Protein AF-A0A955JN02-F1 (afdb_monomer)

Secondary structure (DSSP, 8-state):
------TTSPP-HHHHHHHHHHHHHHHHH-TTHHHHHHHHHHHHHHHHHHHS-HHHHHHHHHHHHHHHHHSHHHHHHHHHHHHHHHHHHHHHIIIIIHHHHHHSSSS--GGGTS-HHHHHHSHHHHHHHHHHHHHHHHHHTT---S--HHHHHHHHHHHHHHHHHSEETTEEP---HHHHHHHHHHHHHHHHHHHHHHHHS---HHHHHHHHHHHHHHHHHHHHHHHHHHHHSS-TT--GGGGTTTHHHHHHHHHHHHHHHHTTS-HHHHHHHHHHHHHHHHHIIIIISHHHHHHHHHHHHHHHHHHHHHHHT--

Mean predicted aligned error: 7.47 Å

Solvent-accessible surface area (backbone atoms only — not comparable to full-atom values): 17341 Å² total; per-residue (Å²): 133,83,81,65,82,54,77,70,51,84,85,50,66,69,61,53,53,48,53,50,36,53,46,37,48,45,28,69,77,36,68,82,38,47,68,55,50,50,52,50,49,52,54,43,51,54,42,41,61,71,77,38,56,69,70,59,53,54,53,47,51,51,51,52,51,54,55,36,59,72,39,70,77,45,31,55,54,50,50,54,53,50,53,50,36,53,53,36,48,50,55,37,39,61,52,35,51,48,29,28,74,77,64,75,25,59,74,66,58,58,68,80,81,44,59,61,72,67,37,51,71,39,66,68,51,38,51,53,53,51,42,33,52,55,38,50,51,41,46,74,74,71,47,74,74,89,58,56,73,68,54,46,48,54,52,48,55,50,37,28,51,46,38,52,71,31,60,56,87,94,49,66,62,82,73,53,68,67,60,51,52,52,50,51,54,48,48,51,52,54,48,53,47,8,51,52,14,47,74,76,39,90,72,52,73,61,56,48,51,52,49,49,54,38,52,53,49,54,50,49,54,49,52,50,42,50,50,48,20,74,66,34,59,43,80,61,88,62,47,18,66,77,48,57,90,37,45,66,58,52,50,49,50,40,52,52,5,40,54,52,30,59,78,73,50,55,74,70,56,45,53,53,52,50,52,52,52,48,53,44,50,49,46,45,52,60,68,58,26,71,62,43,46,40,65,62,48,50,55,52,52,52,53,52,51,52,53,52,54,56,58,66,73,76,112

Sequence (315 aa):
LNTAITLYRQPAIPDILWLIIVSLILALTKETFLPVTLLVYVLVVAGWLKEYSIKKLYRKIINDLTLSWQYARFKLILVLTIILLIVSFGLFAERYAQNYIRYKRTTPACNKVHAEDECMQHGIYRRNTGQRKEYLALLNDGGRPSMNFLEFTRVWLRAVYDRTYSYRGMNTINLSLSVRVITVLCGIIVLIYAVRGLLVNKINLLQKALLIITISYVILVFMYNYNIYRYYGYPFAIQGRYLLPVLPFAYYFVVLGLVNNYHKITKANKKTMIVLLLIFLVTVVTLISPMALYAREGYRLNKQVINHSANSFVA

Radius of gyration: 25.63 Å; Cα contacts (8 Å, |Δi|>4): 223; chains: 1; bounding box: 69×66×69 Å

pLDDT: mean 86.46, std 12.26, range [30.36, 98.38]

Structure (mmCIF, N/CA/C/O backbone):
data_AF-A0A955JN02-F1
#
_entry.id   AF-A0A955JN02-F1
#
loop_
_atom_site.group_PDB
_atom_site.id
_atom_site.type_symbol
_atom_site.label_atom_id
_atom_site.label_alt_id
_atom_site.label_comp_id
_atom_site.label_asym_id
_atom_site.label_entity_id
_atom_site.label_seq_id
_atom_site.pdbx_PDB_ins_code
_atom_site.Cartn_x
_atom_site.Cartn_y
_atom_site.Cartn_z
_atom_site.occupancy
_atom_site.B_iso_or_equiv
_atom_site.auth_seq_id
_atom_site.auth_comp_id
_atom_site.auth_asym_id
_atom_site.auth_atom_id
_atom_site.pdbx_PDB_model_num
ATOM 1 N N . LEU A 1 1 ? -19.787 6.321 17.739 1.00 38.44 1 LEU A N 1
ATOM 2 C CA . LEU A 1 1 ? -18.976 5.405 16.898 1.00 38.44 1 LEU A CA 1
ATOM 3 C C . LEU A 1 1 ? -18.998 3.969 17.469 1.00 38.44 1 LEU A C 1
ATOM 5 O O . LEU A 1 1 ? -17.960 3.343 17.619 1.00 38.44 1 LEU A O 1
ATOM 9 N N . ASN A 1 2 ? -20.190 3.438 17.792 1.00 30.36 2 ASN A N 1
ATOM 10 C CA . ASN A 1 2 ? -20.360 2.088 18.369 1.00 30.36 2 ASN A CA 1
ATOM 11 C C . ASN A 1 2 ? -20.552 0.985 17.317 1.00 30.36 2 ASN A C 1
ATOM 13 O O . ASN A 1 2 ? -20.664 -0.185 17.667 1.00 30.36 2 ASN A O 1
ATOM 17 N N . THR A 1 3 ? -20.506 1.315 16.027 1.00 34.62 3 THR A N 1
ATOM 18 C CA . THR A 1 3 ? -20.246 0.347 14.957 1.00 34.62 3 THR A CA 1
ATOM 19 C C . THR A 1 3 ? -18.755 0.015 14.943 1.00 34.62 3 THR A C 1
ATOM 21 O O . THR A 1 3 ? -18.024 0.307 14.000 1.00 34.62 3 THR A O 1
ATOM 24 N N . ALA A 1 4 ? -18.275 -0.566 16.043 1.00 40.78 4 ALA A N 1
ATOM 25 C CA . ALA A 1 4 ? -16.989 -1.228 16.052 1.00 40.78 4 ALA A CA 1
ATOM 26 C C . ALA A 1 4 ? -17.095 -2.385 15.056 1.00 40.78 4 ALA A C 1
ATOM 28 O O . ALA A 1 4 ? -17.746 -3.392 15.335 1.00 40.78 4 ALA A O 1
ATOM 29 N N . ILE A 1 5 ? -16.490 -2.220 13.879 1.00 50.09 5 ILE A N 1
ATOM 30 C CA . ILE A 1 5 ? -16.154 -3.329 12.990 1.00 50.09 5 ILE A CA 1
ATOM 31 C C . ILE A 1 5 ? -15.205 -4.206 13.801 1.00 50.09 5 ILE A C 1
ATOM 33 O O . ILE A 1 5 ? -13.997 -3.983 13.849 1.00 50.09 5 ILE A O 1
ATOM 37 N N . THR A 1 6 ? -15.759 -5.141 14.559 1.00 57.09 6 THR A N 1
ATOM 38 C CA . THR A 1 6 ? -14.969 -6.093 15.315 1.00 57.09 6 THR A CA 1
ATOM 39 C C . THR A 1 6 ? -14.436 -7.088 14.298 1.00 57.09 6 THR A C 1
ATOM 41 O O . THR A 1 6 ? -15.153 -7.977 13.858 1.00 57.09 6 THR A O 1
ATOM 44 N N . LEU A 1 7 ? -13.159 -6.941 13.921 1.00 59.66 7 LEU A N 1
ATOM 45 C CA . LEU A 1 7 ? -12.445 -7.920 13.079 1.00 59.66 7 LEU A CA 1
ATOM 46 C C . LEU A 1 7 ? -12.624 -9.357 13.600 1.00 59.66 7 LEU A C 1
ATOM 48 O O . LEU A 1 7 ? -12.586 -10.319 12.845 1.00 59.66 7 LEU A O 1
ATOM 52 N N . TYR A 1 8 ? -12.817 -9.473 14.914 1.00 68.50 8 TYR A N 1
ATOM 53 C CA . TYR A 1 8 ? -12.960 -10.716 15.659 1.00 68.50 8 TYR A CA 1
ATOM 54 C C . TYR A 1 8 ? -14.403 -11.007 16.076 1.00 68.50 8 TYR A C 1
ATOM 56 O O . TYR A 1 8 ? -14.618 -11.831 16.963 1.00 68.50 8 TYR A O 1
ATOM 64 N N . ARG A 1 9 ? -15.406 -10.350 15.471 1.00 76.12 9 ARG A N 1
ATOM 65 C CA . ARG A 1 9 ? -16.789 -10.813 15.613 1.00 76.12 9 ARG A CA 1
ATOM 66 C C . ARG A 1 9 ? -16.834 -12.269 15.172 1.00 76.12 9 ARG A C 1
ATOM 68 O O . ARG A 1 9 ? -16.124 -12.655 14.240 1.00 76.12 9 ARG A O 1
ATOM 75 N N . GLN A 1 10 ? -17.677 -13.068 15.823 1.00 74.81 10 GLN A N 1
ATOM 76 C CA . GLN A 1 10 ? -17.951 -14.406 15.323 1.00 74.81 10 GLN A CA 1
ATOM 77 C C . GLN A 1 10 ? -18.291 -14.329 13.827 1.00 74.81 10 GLN A C 1
ATOM 79 O O . GLN A 1 10 ? -19.220 -13.591 13.481 1.00 74.81 10 GLN A O 1
ATOM 84 N N . PRO A 1 11 ? -17.588 -15.087 12.972 1.00 79.69 11 PRO A N 1
ATOM 85 C CA . PRO A 1 11 ? -17.831 -15.035 11.544 1.00 79.69 11 PRO A CA 1
ATOM 86 C C . PRO A 1 11 ? -19.279 -15.400 11.235 1.00 79.69 11 PRO A C 1
ATOM 88 O O . PRO A 1 11 ? -19.832 -16.312 11.860 1.00 79.69 11 PRO A O 1
ATOM 91 N N . ALA A 1 12 ? -19.871 -14.684 10.287 1.00 83.62 12 ALA A N 1
ATOM 92 C CA . ALA A 1 12 ? -21.062 -15.115 9.575 1.00 83.62 12 ALA A CA 1
ATOM 93 C C . ALA A 1 12 ? -20.641 -15.571 8.172 1.00 83.62 12 ALA A C 1
ATOM 95 O O . ALA A 1 12 ? -19.742 -14.982 7.567 1.00 83.62 12 ALA A O 1
ATOM 96 N N . ILE A 1 13 ? -21.286 -16.615 7.646 1.00 85.94 13 ILE A N 1
ATOM 97 C CA . ILE A 1 13 ? -20.980 -17.160 6.312 1.00 85.94 13 ILE A CA 1
ATOM 98 C C . ILE A 1 13 ? -21.004 -16.084 5.214 1.00 85.94 13 ILE A C 1
ATOM 100 O O . ILE A 1 13 ? -20.038 -16.029 4.450 1.00 85.94 13 ILE A O 1
ATOM 104 N N . PRO A 1 14 ? -22.027 -15.205 5.124 1.00 86.12 14 PRO A N 1
ATOM 105 C CA . PRO A 1 14 ? -22.067 -14.199 4.068 1.00 86.12 14 PRO A CA 1
ATOM 106 C C . PRO A 1 14 ? -20.855 -13.265 4.102 1.00 86.12 14 PRO A C 1
ATOM 108 O O . PRO A 1 14 ? -20.294 -12.974 3.051 1.00 86.12 14 PRO A O 1
ATOM 111 N N . ASP A 1 15 ? -20.401 -12.861 5.291 1.00 86.62 15 ASP A N 1
ATOM 112 C CA . ASP A 1 15 ? -19.250 -11.967 5.449 1.00 86.62 15 ASP A CA 1
ATOM 113 C C . ASP A 1 15 ? -17.955 -12.627 4.955 1.00 86.62 15 ASP A C 1
ATOM 115 O O . ASP A 1 15 ? -17.143 -11.982 4.293 1.00 86.62 15 ASP A O 1
ATOM 119 N N . ILE A 1 16 ? -17.776 -13.927 5.227 1.00 89.44 16 ILE A N 1
ATOM 120 C CA . ILE A 1 16 ? -16.629 -14.701 4.728 1.00 89.44 16 ILE A CA 1
ATOM 121 C C . ILE A 1 16 ? -16.674 -14.795 3.204 1.00 89.44 16 ILE A C 1
ATOM 123 O O . ILE A 1 16 ? -15.670 -14.534 2.544 1.00 89.44 16 ILE A O 1
ATOM 127 N N . LEU A 1 17 ? -17.826 -15.167 2.641 1.00 92.00 17 LEU A N 1
ATOM 128 C CA . LEU A 1 17 ? -17.977 -15.305 1.194 1.00 92.00 17 LEU A CA 1
ATOM 129 C C . LEU A 1 17 ? -17.715 -13.971 0.490 1.00 92.00 17 LEU A C 1
ATOM 131 O O . LEU A 1 17 ? -16.949 -13.932 -0.470 1.00 92.00 17 LEU A O 1
ATOM 135 N N . TRP A 1 18 ? -18.273 -12.872 1.002 1.00 93.50 18 TRP A N 1
ATOM 136 C CA . TRP A 1 18 ? -18.023 -11.533 0.474 1.00 93.50 18 TRP A CA 1
ATOM 137 C C . TRP A 1 18 ? -16.562 -11.116 0.600 1.00 93.50 18 TRP A C 1
ATOM 139 O O . TRP A 1 18 ? -16.012 -10.574 -0.357 1.00 93.50 18 TRP A O 1
ATOM 149 N N . LEU A 1 19 ? -15.905 -11.404 1.727 1.00 92.38 19 LEU A N 1
ATOM 150 C CA . LEU A 1 19 ? -14.476 -11.140 1.891 1.00 92.38 19 LEU A CA 1
ATOM 151 C C . LEU A 1 19 ? -13.648 -11.875 0.826 1.00 92.38 19 LEU A C 1
ATOM 153 O O . LEU A 1 19 ? -12.755 -11.265 0.235 1.00 92.38 19 LEU A O 1
ATOM 157 N N . ILE A 1 20 ? -13.965 -13.143 0.536 1.00 95.00 20 ILE A N 1
ATOM 158 C CA . ILE A 1 20 ? -13.302 -13.944 -0.507 1.00 95.00 20 ILE A CA 1
ATOM 159 C C . ILE A 1 20 ? -13.572 -13.373 -1.895 1.00 95.00 20 ILE A C 1
ATOM 161 O O . ILE A 1 20 ? -12.621 -13.109 -2.628 1.00 95.00 20 ILE A O 1
ATOM 165 N N . ILE A 1 21 ? -14.832 -13.115 -2.237 1.00 96.62 21 ILE A N 1
ATOM 166 C CA . ILE A 1 21 ? -15.226 -12.553 -3.534 1.00 96.62 21 ILE A CA 1
ATOM 167 C C . ILE A 1 21 ? -14.517 -11.223 -3.787 1.00 96.62 21 ILE A C 1
ATOM 169 O O . ILE A 1 21 ? -13.831 -11.067 -4.795 1.00 96.62 21 ILE A O 1
ATOM 173 N N . VAL A 1 22 ? -14.625 -10.276 -2.851 1.00 95.19 22 VAL A N 1
ATOM 174 C CA . VAL A 1 22 ? -14.002 -8.952 -2.976 1.00 95.19 22 VAL A CA 1
ATOM 175 C C . VAL A 1 22 ? -12.487 -9.084 -3.079 1.00 95.19 22 VAL A C 1
ATOM 177 O O . VAL A 1 22 ? -11.872 -8.414 -3.901 1.00 95.19 22 VAL A O 1
ATOM 180 N N . SER A 1 23 ? -11.876 -9.981 -2.305 1.00 94.88 23 SER A N 1
ATOM 181 C CA . SER A 1 23 ? -10.439 -10.247 -2.383 1.00 94.88 23 SER A CA 1
ATOM 182 C C . SER A 1 23 ? -9.999 -10.769 -3.753 1.00 94.88 23 SER A C 1
ATOM 184 O O . SER A 1 23 ? -8.992 -10.300 -4.281 1.00 94.88 23 SER A O 1
ATOM 186 N N . LEU A 1 24 ? -10.744 -11.713 -4.338 1.00 96.00 24 LEU A N 1
ATOM 187 C CA . LEU A 1 24 ? -10.458 -12.272 -5.663 1.00 96.00 24 LEU A CA 1
ATOM 188 C C . LEU A 1 24 ? -10.627 -11.215 -6.758 1.00 96.00 24 LEU A C 1
ATOM 190 O O . LEU A 1 24 ? -9.752 -11.073 -7.610 1.00 96.00 24 LEU A O 1
ATOM 194 N N . ILE A 1 25 ? -11.704 -10.428 -6.700 1.00 95.75 25 ILE A N 1
ATOM 195 C CA . ILE A 1 25 ? -11.955 -9.330 -7.643 1.00 95.75 25 ILE A CA 1
ATOM 196 C C . ILE A 1 25 ? -10.861 -8.263 -7.529 1.00 95.75 25 ILE A C 1
ATOM 198 O O . ILE A 1 25 ? -10.315 -7.831 -8.542 1.00 95.75 25 ILE A O 1
ATOM 202 N N . LEU A 1 26 ? -10.478 -7.862 -6.314 1.00 92.62 26 LEU A N 1
ATOM 203 C CA . LEU A 1 26 ? -9.377 -6.920 -6.112 1.00 92.62 26 LEU A CA 1
ATOM 204 C C . LEU A 1 26 ? -8.075 -7.475 -6.691 1.00 92.62 26 LEU A C 1
ATOM 206 O O . LEU A 1 26 ? -7.414 -6.772 -7.456 1.00 92.62 26 LEU A O 1
ATOM 210 N N . ALA A 1 27 ? -7.742 -8.737 -6.412 1.00 93.00 27 ALA A N 1
ATOM 211 C CA . ALA A 1 27 ? -6.565 -9.379 -6.986 1.00 93.00 27 ALA A CA 1
ATOM 212 C C . ALA A 1 27 ? -6.595 -9.357 -8.521 1.00 93.00 27 ALA A C 1
ATOM 214 O O . ALA A 1 27 ? -5.590 -8.985 -9.113 1.00 93.00 27 ALA A O 1
ATOM 215 N N . LEU A 1 28 ? -7.743 -9.637 -9.152 1.00 94.38 28 LEU A N 1
ATOM 216 C CA . LEU A 1 28 ? -7.937 -9.544 -10.606 1.00 94.38 28 LEU A CA 1
ATOM 217 C C . LEU A 1 28 ? -7.696 -8.140 -11.167 1.00 94.38 28 LEU A C 1
ATOM 219 O O . LEU A 1 28 ? -7.136 -8.007 -12.253 1.00 94.38 28 LEU A O 1
ATOM 223 N N . THR A 1 29 ? -8.086 -7.087 -10.443 1.00 92.50 29 THR A N 1
ATOM 224 C CA . THR A 1 29 ? -7.805 -5.711 -10.889 1.00 92.50 29 THR A CA 1
ATOM 225 C C . THR A 1 29 ? -6.323 -5.366 -10.792 1.00 92.50 29 THR A C 1
ATOM 227 O O . THR A 1 29 ? -5.798 -4.629 -11.630 1.00 92.50 29 THR A O 1
ATOM 230 N N . LYS A 1 30 ? -5.635 -5.864 -9.756 1.00 87.50 30 LYS A N 1
ATOM 231 C CA . LYS A 1 30 ? -4.216 -5.597 -9.545 1.00 87.50 30 LYS A CA 1
ATOM 232 C C . LYS A 1 30 ? -3.569 -6.645 -8.646 1.00 87.50 30 LYS A C 1
ATOM 234 O O . LYS A 1 30 ? -3.894 -6.765 -7.467 1.00 87.50 30 LYS A O 1
ATOM 239 N N . GLU A 1 31 ? -2.521 -7.281 -9.159 1.00 87.56 31 GLU A N 1
ATOM 240 C CA . GLU A 1 31 ? -1.766 -8.315 -8.438 1.00 87.56 31 GLU A CA 1
ATOM 241 C C . GLU A 1 31 ? -1.222 -7.834 -7.077 1.00 87.56 31 GLU A C 1
ATOM 243 O O . GLU A 1 31 ? -1.091 -8.613 -6.135 1.00 87.56 31 GLU A O 1
ATOM 248 N N . THR A 1 32 ? -0.975 -6.528 -6.922 1.00 83.94 32 THR A N 1
ATOM 249 C CA . THR A 1 32 ? -0.483 -5.941 -5.665 1.00 83.94 32 THR A CA 1
ATOM 250 C C . THR A 1 32 ? -1.429 -6.130 -4.475 1.00 83.94 32 THR A C 1
ATOM 252 O O . THR A 1 32 ? -1.001 -5.929 -3.341 1.00 83.94 32 THR A O 1
ATOM 255 N N . PHE A 1 33 ? -2.694 -6.508 -4.698 1.00 88.31 33 PHE A N 1
ATOM 256 C CA . PHE A 1 33 ? -3.625 -6.837 -3.618 1.00 88.31 33 PHE A CA 1
ATOM 257 C C . PHE A 1 33 ? -3.365 -8.213 -2.991 1.00 88.31 33 PHE A C 1
ATOM 259 O O . PHE A 1 33 ? -3.628 -8.370 -1.803 1.00 88.31 33 PHE A O 1
ATOM 266 N N . LEU A 1 34 ? -2.778 -9.174 -3.715 1.00 89.94 34 LEU A N 1
ATOM 267 C CA . LEU A 1 34 ? -2.518 -10.530 -3.209 1.00 89.94 34 LEU A CA 1
ATOM 268 C C . LEU A 1 34 ? -1.797 -10.576 -1.851 1.00 89.94 34 LEU A C 1
ATOM 270 O O . LEU A 1 34 ? -2.329 -11.196 -0.927 1.00 89.94 34 LEU A O 1
ATOM 274 N N . PRO A 1 35 ? -0.629 -9.926 -1.665 1.00 87.62 35 PRO A N 1
ATOM 275 C CA . PRO A 1 35 ? 0.074 -9.995 -0.386 1.00 87.62 35 PRO A CA 1
ATOM 276 C C . PRO A 1 35 ? -0.698 -9.313 0.755 1.00 87.62 35 PRO A C 1
ATOM 278 O O . PRO A 1 35 ? -0.615 -9.755 1.899 1.00 87.62 35 PRO A O 1
ATOM 281 N N . VAL A 1 36 ? -1.482 -8.269 0.460 1.00 86.88 36 VAL A N 1
ATOM 282 C CA . VAL A 1 36 ? -2.324 -7.584 1.459 1.00 86.88 36 VAL A CA 1
ATOM 283 C C . VAL A 1 36 ? -3.458 -8.478 1.901 1.00 86.88 36 VAL A C 1
ATOM 285 O O . VAL A 1 36 ? -3.667 -8.677 3.093 1.00 86.88 36 VAL A O 1
ATOM 288 N N . THR A 1 37 ? -4.171 -9.030 0.929 1.00 90.81 37 THR A N 1
ATOM 289 C CA . THR A 1 37 ? -5.257 -9.970 1.135 1.00 90.81 37 THR A CA 1
ATOM 290 C C . THR A 1 37 ? -4.782 -11.157 1.968 1.00 90.81 37 THR A C 1
ATOM 292 O O . THR A 1 37 ? -5.420 -11.489 2.964 1.00 90.81 37 THR A O 1
ATOM 295 N N . LEU A 1 38 ? -3.626 -11.743 1.637 1.00 91.75 38 LEU A N 1
ATOM 296 C CA . LEU A 1 38 ? -3.032 -12.830 2.415 1.00 91.75 38 LEU A CA 1
ATOM 297 C C . LEU A 1 38 ? -2.775 -12.416 3.870 1.00 91.75 38 LEU A C 1
ATOM 299 O O . LEU A 1 38 ? -3.165 -13.136 4.787 1.00 91.75 38 LEU A O 1
ATOM 303 N N . LEU A 1 39 ? -2.169 -11.247 4.097 1.00 90.44 39 LEU A N 1
ATOM 304 C CA . LEU A 1 39 ? -1.912 -10.743 5.447 1.00 90.44 39 LEU A CA 1
ATOM 305 C C . LEU A 1 39 ? -3.211 -10.520 6.237 1.00 90.44 39 LEU A C 1
ATOM 307 O O . LEU A 1 39 ? -3.280 -10.867 7.415 1.00 90.44 39 LEU A O 1
ATOM 311 N N . VAL A 1 40 ? -4.252 -9.985 5.592 1.00 89.69 40 VAL A N 1
ATOM 312 C CA . VAL A 1 40 ? -5.582 -9.825 6.195 1.00 89.69 40 VAL A CA 1
ATOM 313 C C . VAL A 1 40 ? -6.149 -11.184 6.604 1.00 89.69 40 VAL A C 1
ATOM 315 O O . VAL A 1 40 ? -6.555 -11.331 7.755 1.00 89.69 40 VAL A O 1
ATOM 318 N N . TYR A 1 41 ? -6.114 -12.193 5.726 1.00 91.88 41 TYR A N 1
ATOM 319 C CA . TYR A 1 41 ? -6.567 -13.547 6.063 1.00 91.88 41 TYR A CA 1
ATOM 320 C C . TYR A 1 41 ? -5.799 -14.137 7.240 1.00 91.88 41 TYR A C 1
ATOM 322 O O . TYR A 1 41 ? -6.420 -14.651 8.167 1.00 91.88 41 TYR A O 1
ATOM 330 N N . VAL A 1 42 ? -4.468 -14.019 7.249 1.00 92.00 42 VAL A N 1
ATOM 331 C CA . VAL A 1 42 ? -3.632 -14.511 8.352 1.00 92.00 42 VAL A CA 1
ATOM 332 C C . VAL A 1 42 ? -4.034 -13.856 9.674 1.00 92.00 42 VAL A C 1
ATOM 334 O O . VAL A 1 42 ? -4.210 -14.553 10.670 1.00 92.00 42 VAL A O 1
ATOM 337 N N . LEU A 1 43 ? -4.238 -12.536 9.699 1.00 89.06 43 LEU A N 1
ATOM 338 C CA . LEU A 1 43 ? -4.614 -11.810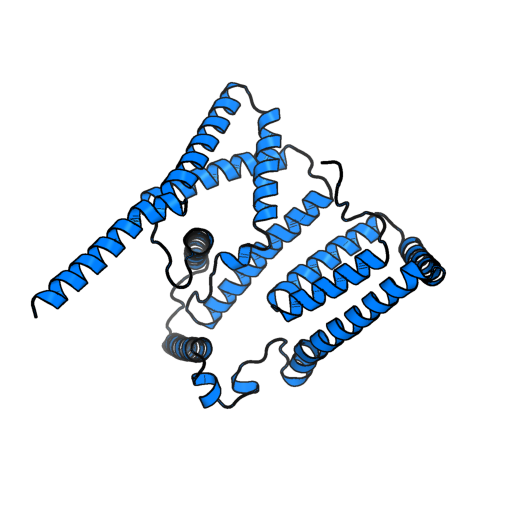 10.917 1.00 89.06 43 LEU A CA 1
ATOM 339 C C . LEU A 1 43 ? -6.042 -12.119 11.387 1.00 89.06 43 LEU A C 1
ATOM 341 O O . LEU A 1 43 ? -6.277 -12.214 12.595 1.00 89.06 43 LEU A O 1
ATOM 345 N N . VAL A 1 44 ? -6.985 -12.285 10.457 1.00 88.00 44 VAL A N 1
ATOM 346 C CA . VAL A 1 44 ? -8.369 -12.677 10.759 1.00 88.00 44 VAL A CA 1
ATOM 347 C C . VAL A 1 44 ? -8.401 -14.093 11.333 1.00 88.00 44 VAL A C 1
ATOM 349 O O . VAL A 1 44 ? -8.944 -14.299 12.418 1.00 88.00 44 VAL A O 1
ATOM 352 N N . VAL A 1 45 ? -7.751 -15.051 10.665 1.00 88.69 45 VAL A N 1
ATOM 353 C CA . VAL A 1 45 ? -7.674 -16.449 11.111 1.00 88.69 45 VAL A CA 1
ATOM 354 C C . VAL A 1 45 ? -6.961 -16.549 12.457 1.00 88.69 45 VAL A C 1
ATOM 356 O O . VAL A 1 45 ? -7.495 -17.170 13.371 1.00 88.69 45 VAL A O 1
ATOM 359 N N . ALA A 1 46 ? -5.808 -15.896 12.633 1.00 89.06 46 ALA A N 1
ATOM 360 C CA . ALA A 1 46 ? -5.092 -15.885 13.910 1.00 89.06 46 ALA A CA 1
ATOM 361 C C . ALA A 1 46 ? -5.951 -15.312 15.049 1.00 89.06 46 ALA A C 1
ATOM 363 O O . ALA A 1 46 ? -5.937 -15.820 16.169 1.00 89.06 46 ALA A O 1
ATOM 364 N N . GLY A 1 47 ? -6.740 -14.278 14.756 1.00 86.56 47 GLY A N 1
ATOM 365 C CA . GLY A 1 47 ? -7.708 -13.724 15.691 1.00 86.56 47 GLY A CA 1
ATOM 366 C C . GLY A 1 47 ? -8.825 -14.683 16.075 1.00 86.56 47 GLY A C 1
ATOM 367 O O . GLY A 1 47 ? -9.120 -14.840 17.257 1.00 86.56 47 GLY A O 1
ATOM 368 N N . TRP A 1 48 ? -9.432 -15.346 15.091 1.00 87.50 48 TRP A N 1
ATOM 369 C CA . TRP A 1 48 ? -10.476 -16.335 15.346 1.00 87.50 48 TRP A CA 1
ATOM 370 C C . TRP A 1 48 ? -9.956 -17.549 16.099 1.00 87.50 48 TRP A C 1
ATOM 372 O O . TRP A 1 48 ? -10.638 -18.000 17.008 1.00 87.50 48 TRP A O 1
ATOM 382 N N . LEU A 1 49 ? -8.760 -18.044 15.774 1.00 87.81 49 LEU A N 1
ATOM 383 C CA . LEU A 1 49 ? -8.136 -19.162 16.487 1.00 87.81 49 LEU A CA 1
ATOM 384 C C . LEU A 1 49 ? -7.802 -18.814 17.941 1.00 87.81 49 LEU A C 1
ATOM 386 O O . LEU A 1 49 ? -7.793 -19.697 18.795 1.00 87.81 49 LEU A O 1
ATOM 390 N N . LYS A 1 50 ? -7.541 -17.535 18.230 1.00 87.31 50 LYS A N 1
ATOM 391 C CA . LYS A 1 50 ? -7.316 -17.052 19.593 1.00 87.31 50 LYS A CA 1
ATOM 392 C C . LYS A 1 50 ? -8.609 -16.976 20.409 1.00 87.31 50 LYS A C 1
ATOM 394 O O . LYS A 1 50 ? -8.593 -17.304 21.589 1.00 87.31 50 LYS A O 1
ATOM 399 N N . GLU A 1 51 ? -9.700 -16.521 19.798 1.00 86.69 51 GLU A N 1
ATOM 400 C CA . GLU A 1 51 ? -10.977 -16.279 20.487 1.00 86.69 51 GLU A CA 1
ATOM 401 C C . GLU A 1 51 ? -11.884 -17.524 20.523 1.00 86.69 51 GLU A C 1
ATOM 403 O O . GLU A 1 51 ? -12.682 -17.719 21.442 1.00 86.69 51 GLU A O 1
ATOM 408 N N . TYR A 1 52 ? -11.779 -18.391 19.516 1.00 87.31 52 TYR A N 1
ATOM 409 C CA . TYR A 1 52 ? -12.668 -19.525 19.303 1.00 87.31 52 TYR A CA 1
ATOM 410 C C . TYR A 1 52 ? -11.883 -20.807 19.008 1.00 87.31 52 TYR A C 1
ATOM 412 O O . TYR A 1 52 ? -10.966 -20.839 18.194 1.00 87.31 52 TYR A O 1
ATOM 420 N N . SER A 1 53 ? -12.320 -21.921 19.600 1.00 89.62 53 SER A N 1
ATOM 421 C CA . SER A 1 53 ? -11.843 -23.250 19.199 1.00 89.62 53 SER A CA 1
ATOM 422 C C . SER A 1 53 ? -12.246 -23.561 17.751 1.00 89.62 53 SER A C 1
ATOM 424 O O . SER A 1 53 ? -13.383 -23.291 17.352 1.00 89.62 53 SER A O 1
ATOM 426 N N . ILE A 1 54 ? -11.363 -24.229 16.998 1.00 89.12 54 ILE A N 1
ATOM 427 C CA . ILE A 1 54 ? -11.615 -24.712 15.625 1.00 89.12 54 ILE A CA 1
ATOM 428 C C . ILE A 1 54 ? -12.938 -25.487 15.541 1.00 89.12 54 ILE A C 1
ATOM 430 O O . ILE A 1 54 ? -13.739 -25.257 14.635 1.00 89.12 54 ILE A O 1
ATOM 434 N N . LYS A 1 55 ? -13.225 -26.347 16.531 1.00 91.12 55 LYS A N 1
ATOM 435 C CA . LYS A 1 55 ? -14.476 -27.124 16.582 1.00 91.12 55 LYS A CA 1
ATOM 436 C C . LYS A 1 55 ? -15.712 -26.222 16.663 1.00 91.12 55 LYS A C 1
ATOM 438 O O . LYS A 1 55 ? -16.731 -26.522 16.047 1.00 91.12 55 LYS A O 1
ATOM 443 N N . LYS A 1 56 ? -15.629 -25.115 17.411 1.00 89.06 56 LYS A N 1
ATOM 444 C CA . LYS A 1 56 ? -16.727 -24.149 17.577 1.00 89.06 56 LYS A CA 1
ATOM 445 C C . LYS A 1 56 ? -16.949 -23.339 16.299 1.00 89.06 56 LYS A C 1
ATOM 447 O O . LYS A 1 56 ? -18.096 -23.155 15.906 1.00 89.06 56 LYS A O 1
ATOM 452 N N . LEU A 1 57 ? -15.868 -22.914 15.640 1.00 86.81 57 LEU A N 1
ATOM 453 C CA . LEU A 1 57 ? -15.927 -22.222 14.348 1.00 86.81 57 LEU A CA 1
ATOM 454 C C . LEU A 1 57 ? -16.575 -23.103 13.276 1.00 86.81 57 LEU A C 1
ATOM 456 O O . LEU A 1 57 ? -17.526 -22.675 12.632 1.00 86.81 57 LEU A O 1
ATOM 460 N N . TYR A 1 58 ? -16.119 -24.350 13.147 1.00 88.31 58 TYR A N 1
ATOM 461 C CA . TYR A 1 58 ? -16.651 -25.303 12.172 1.00 88.31 58 TYR A CA 1
ATOM 462 C C . TYR A 1 58 ? -18.143 -25.590 12.385 1.00 88.31 58 TYR A C 1
ATOM 464 O O . TYR A 1 58 ? -18.933 -25.463 11.451 1.00 88.31 58 TYR A O 1
ATOM 472 N N . ARG A 1 59 ? -18.558 -25.897 13.626 1.00 90.75 59 ARG A N 1
ATOM 473 C CA . ARG A 1 59 ? -19.982 -26.104 13.949 1.00 90.75 59 ARG A CA 1
ATOM 474 C C . ARG A 1 59 ? -20.821 -24.876 13.618 1.00 90.75 59 ARG A C 1
ATOM 476 O O . ARG A 1 59 ? -21.905 -25.022 13.068 1.00 90.75 59 ARG A O 1
ATOM 483 N N . LYS A 1 60 ? -20.326 -23.674 13.928 1.00 88.00 60 LYS A N 1
ATOM 484 C CA . LYS A 1 60 ? -21.047 -22.439 13.618 1.00 88.00 60 LYS A CA 1
ATOM 485 C C . LYS A 1 60 ? -21.222 -22.253 12.110 1.00 88.00 60 LYS A C 1
ATOM 487 O O . LYS A 1 60 ? -22.329 -21.988 11.672 1.00 88.00 60 LYS A O 1
ATOM 492 N N . ILE A 1 61 ? -20.155 -22.433 11.334 1.00 88.00 61 ILE A N 1
ATOM 493 C CA . ILE A 1 61 ? -20.175 -22.328 9.868 1.00 88.00 61 ILE A CA 1
ATOM 494 C C . ILE A 1 61 ? -21.238 -23.263 9.276 1.00 88.00 61 ILE A C 1
ATOM 496 O O . ILE A 1 61 ? -22.049 -22.835 8.459 1.00 88.00 61 ILE A O 1
ATOM 500 N N . ILE A 1 62 ? -21.289 -24.517 9.733 1.00 89.62 62 ILE A N 1
ATOM 501 C CA . ILE A 1 62 ? -22.292 -25.488 9.274 1.00 89.62 62 ILE A CA 1
ATOM 502 C C . ILE A 1 62 ? -23.706 -25.094 9.705 1.00 89.62 62 ILE A C 1
ATOM 504 O O . ILE A 1 62 ? -24.633 -25.149 8.895 1.00 89.62 62 ILE A O 1
ATOM 508 N N . ASN A 1 63 ? -23.888 -24.677 10.957 1.00 89.81 63 ASN A N 1
ATOM 509 C CA . ASN A 1 63 ? -25.194 -24.259 11.464 1.00 89.81 63 ASN A CA 1
ATOM 510 C C . ASN A 1 63 ? -25.719 -23.024 10.712 1.00 89.81 63 ASN A C 1
ATOM 512 O O . ASN A 1 63 ? -26.872 -22.997 10.302 1.00 89.81 63 ASN A O 1
ATOM 516 N N . ASP A 1 64 ? -24.872 -22.029 10.454 1.00 86.81 64 ASP A N 1
ATOM 517 C CA . ASP A 1 64 ? -25.249 -20.832 9.698 1.00 86.81 64 ASP A CA 1
ATOM 518 C C . ASP A 1 64 ? -25.596 -21.177 8.238 1.00 86.81 64 ASP A C 1
ATOM 520 O O . ASP A 1 64 ? -26.547 -20.623 7.682 1.00 86.81 64 ASP A O 1
ATOM 524 N N . LEU A 1 65 ? -24.865 -22.112 7.616 1.00 87.38 65 LEU A N 1
ATOM 525 C CA . LEU A 1 65 ? -25.135 -22.576 6.251 1.00 87.38 65 LEU A CA 1
ATOM 526 C C . LEU A 1 65 ? -26.477 -23.320 6.164 1.00 87.38 65 LEU A C 1
ATOM 528 O O . LEU A 1 65 ? -27.289 -23.034 5.285 1.00 87.38 65 LEU A O 1
ATOM 532 N N . THR A 1 66 ? -26.724 -24.246 7.093 1.00 89.19 66 THR A N 1
ATOM 533 C CA . THR A 1 66 ? -27.971 -25.024 7.154 1.00 89.19 66 THR A CA 1
ATOM 534 C C . THR A 1 66 ? -29.176 -24.129 7.426 1.00 89.19 66 THR A C 1
ATOM 536 O O . THR A 1 66 ? -30.174 -24.229 6.714 1.00 89.19 66 THR A O 1
ATOM 539 N N . LEU A 1 67 ? -29.065 -23.185 8.365 1.00 86.75 67 LEU A N 1
ATOM 540 C CA . LEU A 1 67 ? -30.104 -22.185 8.621 1.00 86.75 67 LEU A CA 1
ATOM 541 C C . LEU A 1 67 ? -30.356 -21.306 7.390 1.00 86.75 67 LEU A C 1
ATOM 543 O O . LEU A 1 67 ? -31.504 -21.118 6.995 1.00 86.75 67 LEU A O 1
ATOM 547 N N . SER A 1 68 ? -29.305 -20.810 6.731 1.00 86.12 68 SER A N 1
ATOM 548 C CA . SER A 1 68 ? -29.444 -19.979 5.522 1.00 86.12 68 SER A CA 1
ATOM 549 C C . SER A 1 68 ? -30.143 -20.717 4.376 1.00 86.12 68 SER A C 1
ATOM 551 O O . SER A 1 68 ? -30.828 -20.090 3.570 1.00 86.12 68 SER A O 1
ATOM 553 N N . TRP A 1 69 ? -30.004 -22.044 4.316 1.00 86.38 69 TRP A N 1
ATOM 554 C CA . TRP A 1 69 ? -30.646 -22.888 3.311 1.00 86.38 69 TRP A CA 1
ATOM 555 C C . TRP A 1 69 ? -32.143 -23.116 3.563 1.00 86.38 69 TRP A C 1
ATOM 557 O O . TRP A 1 69 ? -32.906 -23.288 2.611 1.00 86.38 69 TRP A O 1
ATOM 567 N N . GLN A 1 70 ? -32.576 -23.101 4.827 1.00 89.25 70 GLN A N 1
ATOM 568 C CA . GLN A 1 70 ? -33.970 -23.352 5.214 1.00 89.25 70 GLN A CA 1
ATOM 569 C C . GLN A 1 70 ? -34.909 -22.189 4.862 1.00 89.25 70 GLN A C 1
ATOM 571 O O . GLN A 1 70 ? -36.076 -22.408 4.545 1.00 89.25 70 GLN A O 1
ATOM 576 N N . TYR A 1 71 ? -34.416 -20.948 4.870 1.00 87.56 71 TYR A N 1
ATOM 577 C CA . TYR A 1 71 ? -35.233 -19.763 4.597 1.00 87.56 71 TYR A CA 1
ATOM 578 C C . TYR A 1 71 ? -35.091 -19.299 3.141 1.00 87.56 71 TYR A C 1
ATOM 580 O O . TYR A 1 71 ? -34.015 -18.874 2.718 1.00 87.56 71 TYR A O 1
ATOM 588 N N . ALA A 1 72 ? -36.198 -19.269 2.390 1.00 80.50 72 ALA A N 1
ATOM 589 C CA . ALA A 1 72 ? -36.213 -18.948 0.955 1.00 80.50 72 ALA A CA 1
ATOM 590 C C . ALA A 1 72 ? -35.500 -17.627 0.588 1.00 80.50 72 ALA A C 1
ATOM 592 O O . ALA A 1 72 ? -34.726 -17.587 -0.369 1.00 80.50 72 ALA A O 1
ATOM 593 N N . ARG A 1 73 ? -35.693 -16.562 1.384 1.00 85.25 73 ARG A N 1
ATOM 594 C CA . ARG A 1 73 ? -35.040 -15.257 1.158 1.00 85.25 73 ARG A CA 1
ATOM 595 C C . ARG A 1 73 ? -33.511 -15.327 1.239 1.00 85.25 73 ARG A C 1
ATOM 597 O O . ARG A 1 73 ? -32.820 -14.688 0.455 1.00 85.25 73 ARG A O 1
ATOM 604 N N . PHE A 1 74 ? -32.984 -16.105 2.185 1.00 85.44 74 PHE A N 1
ATOM 605 C CA . PHE A 1 74 ? -31.543 -16.241 2.394 1.00 85.44 74 PHE A CA 1
ATOM 606 C C . PHE A 1 74 ? -30.942 -17.234 1.406 1.00 85.44 74 PHE A C 1
ATOM 608 O O . PHE A 1 74 ? -29.819 -17.028 0.954 1.00 85.44 74 PHE A O 1
ATOM 615 N N . LYS A 1 75 ? -31.723 -18.236 0.988 1.00 89.31 75 LYS A N 1
ATOM 616 C CA . LYS A 1 75 ? -31.344 -19.192 -0.049 1.00 89.31 75 LYS A CA 1
ATOM 617 C C . LYS A 1 75 ? -31.018 -18.504 -1.375 1.00 89.31 75 LYS A C 1
ATOM 619 O O . LYS A 1 75 ? -29.968 -18.788 -1.938 1.00 89.31 75 LYS A O 1
ATOM 624 N N . LEU A 1 76 ? -31.861 -17.582 -1.854 1.00 90.69 76 LEU A N 1
ATOM 625 C CA . LEU A 1 76 ? -31.590 -16.862 -3.108 1.00 90.69 76 LEU A CA 1
ATOM 626 C C . LEU A 1 76 ? -30.287 -16.054 -3.027 1.00 90.69 76 LEU A C 1
ATOM 628 O O . LEU A 1 76 ? -29.440 -16.169 -3.910 1.00 90.69 76 LEU A O 1
ATOM 632 N N . ILE A 1 77 ? -30.106 -15.280 -1.951 1.00 91.06 77 ILE A N 1
ATOM 633 C CA . ILE A 1 77 ? -28.890 -14.482 -1.736 1.00 91.06 77 ILE A CA 1
ATOM 634 C C . ILE A 1 77 ? -27.661 -15.394 -1.691 1.00 91.06 77 ILE A C 1
ATOM 636 O O . ILE A 1 77 ? -26.687 -15.132 -2.388 1.00 91.06 77 ILE A O 1
ATOM 640 N N . LEU A 1 78 ? -27.723 -16.490 -0.932 1.00 90.62 78 LEU A N 1
ATOM 641 C CA . LEU A 1 78 ? -26.633 -17.453 -0.815 1.00 90.62 78 LEU A CA 1
ATOM 642 C C . LEU A 1 78 ? -26.270 -18.071 -2.172 1.00 90.62 78 LEU A C 1
ATOM 644 O O . LEU A 1 78 ? -25.091 -18.132 -2.507 1.00 90.62 78 LEU A O 1
ATOM 648 N N . VAL A 1 79 ? -27.261 -18.484 -2.970 1.00 93.38 79 VAL A N 1
ATOM 649 C CA . VAL A 1 79 ? -27.040 -19.030 -4.319 1.00 93.38 79 VAL A CA 1
ATOM 650 C C . VAL A 1 79 ? -26.358 -17.999 -5.218 1.00 93.38 79 VAL A C 1
ATOM 652 O O . VAL A 1 79 ? -25.351 -18.321 -5.844 1.00 93.38 79 VAL A O 1
ATOM 655 N N . LEU A 1 80 ? -26.837 -16.751 -5.240 1.00 95.25 80 LEU A N 1
ATOM 656 C CA . LEU A 1 80 ? -26.215 -15.678 -6.024 1.00 95.25 80 LEU A CA 1
ATOM 657 C C . LEU A 1 80 ? -24.776 -15.393 -5.570 1.00 95.25 80 LEU A C 1
ATOM 659 O O . LEU A 1 80 ? -23.886 -15.235 -6.403 1.00 95.25 80 LEU A O 1
ATOM 663 N N . THR A 1 81 ? -24.521 -15.376 -4.259 1.00 95.19 81 THR A N 1
ATOM 664 C CA . THR A 1 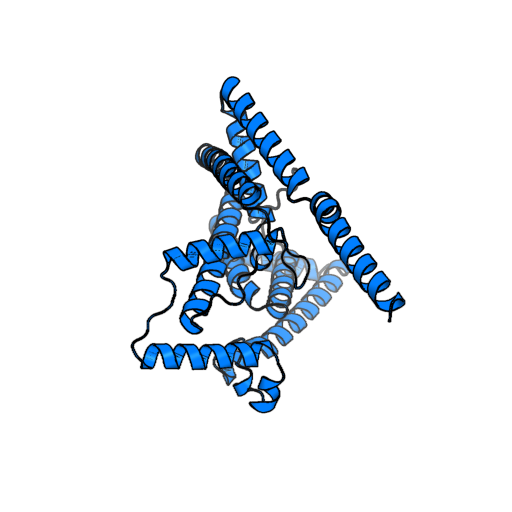81 ? -23.171 -15.209 -3.706 1.00 95.19 81 THR A CA 1
ATOM 665 C C . THR A 1 81 ? -22.253 -16.373 -4.095 1.00 95.19 81 THR A C 1
ATOM 667 O O . THR A 1 81 ? -21.106 -16.137 -4.463 1.00 95.19 81 THR A O 1
ATOM 670 N N . ILE A 1 82 ? -22.737 -17.620 -4.072 1.00 95.56 82 ILE A N 1
ATOM 671 C CA . ILE A 1 82 ? -21.963 -18.795 -4.504 1.00 95.56 82 ILE A CA 1
ATOM 672 C C . ILE A 1 82 ? -21.643 -18.720 -6.000 1.00 95.56 82 ILE A C 1
ATOM 674 O O . ILE A 1 82 ? -20.498 -18.951 -6.380 1.00 95.56 82 ILE A O 1
ATOM 678 N N . ILE A 1 83 ? -22.612 -18.354 -6.846 1.00 97.38 83 ILE A N 1
ATOM 679 C CA . ILE A 1 83 ? -22.382 -18.161 -8.286 1.00 97.38 83 ILE A CA 1
ATOM 680 C C . ILE A 1 83 ? -21.294 -17.104 -8.504 1.00 97.38 83 ILE A C 1
ATOM 682 O O . ILE A 1 83 ? -20.332 -17.348 -9.231 1.00 97.38 83 ILE A O 1
ATOM 686 N N . LEU A 1 84 ? -21.396 -15.957 -7.827 1.00 97.75 84 LEU A N 1
ATOM 687 C CA . LEU A 1 84 ? -20.400 -14.891 -7.923 1.00 97.75 84 LEU A CA 1
ATOM 688 C C . LEU A 1 84 ? -19.013 -15.345 -7.443 1.00 97.75 84 LEU A C 1
ATOM 690 O O . LEU A 1 84 ? -18.007 -14.980 -8.055 1.00 97.75 84 LEU A O 1
ATOM 694 N N . LEU A 1 85 ? -18.944 -16.161 -6.388 1.00 97.69 85 LEU A N 1
ATOM 695 C CA . LEU A 1 85 ? -17.699 -16.763 -5.916 1.00 97.69 85 LEU A CA 1
ATOM 696 C C . LEU A 1 85 ? -17.083 -17.688 -6.968 1.00 97.69 85 LEU A C 1
ATOM 698 O O . LEU A 1 85 ? -15.893 -17.561 -7.242 1.00 97.69 85 LEU A O 1
ATOM 702 N N . ILE A 1 86 ? -17.877 -18.576 -7.575 1.00 98.31 86 ILE A N 1
ATOM 703 C CA . ILE A 1 86 ? -17.410 -19.499 -8.618 1.00 98.31 86 ILE A CA 1
ATOM 704 C C . ILE A 1 86 ? -16.868 -18.715 -9.816 1.00 98.31 86 ILE A C 1
ATOM 706 O O . ILE A 1 86 ? -15.764 -19.000 -10.274 1.00 98.31 86 ILE A O 1
ATOM 710 N N . VAL A 1 87 ? -17.591 -17.691 -10.282 1.00 98.38 87 VAL A N 1
ATOM 711 C CA . VAL A 1 87 ? -17.147 -16.834 -11.395 1.00 98.38 87 VAL A CA 1
ATOM 712 C C . VAL A 1 87 ? -15.857 -16.092 -11.039 1.00 98.38 87 VAL A C 1
ATOM 714 O O . VAL A 1 87 ? -14.893 -16.127 -11.802 1.00 98.38 87 VAL A O 1
ATOM 717 N N . SER A 1 88 ? -15.800 -15.460 -9.862 1.00 97.94 88 SER A N 1
ATOM 718 C CA . SER A 1 88 ? -14.618 -14.707 -9.415 1.00 97.94 88 SER A CA 1
ATOM 719 C C . SER A 1 88 ? -13.393 -15.611 -9.271 1.00 97.94 88 SER A C 1
ATOM 721 O O . SER A 1 88 ? -12.290 -15.237 -9.667 1.00 97.94 88 SER A O 1
ATOM 723 N N . PHE A 1 89 ? -13.583 -16.816 -8.729 1.00 97.94 89 PHE A N 1
ATOM 724 C CA . PHE A 1 89 ? -12.528 -17.814 -8.602 1.00 97.94 89 PHE A CA 1
ATOM 725 C C . PHE A 1 89 ? -12.088 -18.357 -9.963 1.00 97.94 89 PHE A C 1
ATOM 727 O O . PHE A 1 89 ? -10.890 -18.476 -10.194 1.00 97.94 89 PHE A O 1
ATOM 734 N N . GLY A 1 90 ? -13.025 -18.635 -10.873 1.00 98.19 90 GLY A N 1
ATOM 735 C CA . GLY A 1 90 ? -12.730 -19.089 -12.232 1.00 98.19 90 GLY A CA 1
ATOM 736 C C . GLY A 1 90 ? -11.852 -18.093 -12.987 1.00 98.19 90 GLY A C 1
ATOM 737 O O . GLY A 1 90 ? -10.791 -18.470 -13.477 1.00 98.19 90 GLY A O 1
ATOM 738 N N . LEU A 1 91 ? -12.225 -16.809 -12.974 1.00 97.75 91 LEU A N 1
ATOM 739 C CA . LEU A 1 91 ? -11.423 -15.732 -13.566 1.00 97.75 91 LEU A CA 1
ATOM 740 C C . LEU A 1 91 ? -10.048 -15.604 -12.895 1.00 97.75 91 LEU A C 1
ATOM 742 O O . LEU A 1 91 ? -9.030 -15.437 -13.568 1.00 97.75 91 LEU A O 1
ATOM 746 N N . PHE A 1 92 ? -9.997 -15.691 -11.561 1.00 96.88 92 PHE A N 1
ATOM 747 C CA . PHE A 1 92 ? -8.739 -15.651 -10.816 1.00 96.88 92 PHE A CA 1
ATOM 748 C C . PHE A 1 92 ? -7.820 -16.821 -11.189 1.00 96.88 92 PHE A C 1
ATOM 750 O O . PHE A 1 92 ? -6.625 -16.620 -11.401 1.00 96.88 92 PHE A O 1
ATOM 757 N N . ALA A 1 93 ? -8.362 -18.034 -11.293 1.00 97.19 93 ALA A N 1
ATOM 758 C CA . ALA A 1 93 ? -7.619 -19.233 -11.651 1.00 97.19 93 ALA A CA 1
ATOM 759 C C . ALA A 1 93 ? -7.125 -19.180 -13.105 1.00 97.19 93 ALA A C 1
ATOM 761 O O . ALA A 1 93 ? -5.944 -19.428 -13.351 1.00 97.19 93 ALA A O 1
ATOM 762 N N . GLU A 1 94 ? -7.987 -18.785 -14.046 1.00 96.69 94 GLU A N 1
ATOM 763 C CA . GLU A 1 94 ? -7.627 -18.562 -15.451 1.00 96.69 94 GLU A CA 1
ATOM 764 C C . GLU A 1 94 ? -6.463 -17.571 -15.564 1.00 96.69 94 GLU A C 1
ATOM 766 O O . GLU A 1 94 ? -5.477 -17.829 -16.244 1.00 96.69 94 GLU A O 1
ATOM 771 N N . ARG A 1 95 ? -6.513 -16.446 -14.845 1.00 95.50 95 ARG A N 1
ATOM 772 C CA . ARG A 1 95 ? -5.472 -15.420 -14.967 1.00 95.50 95 ARG A CA 1
ATOM 773 C C . ARG A 1 95 ? -4.210 -15.747 -14.193 1.00 95.50 95 ARG A C 1
ATOM 775 O O . ARG A 1 95 ? -3.127 -15.625 -14.744 1.00 95.50 95 ARG A O 1
ATOM 782 N N . TYR A 1 96 ? -4.302 -16.148 -12.933 1.00 95.31 96 TYR A N 1
ATOM 783 C CA . TYR A 1 96 ? -3.120 -16.292 -12.083 1.00 95.31 96 TYR A CA 1
ATOM 784 C C . TYR A 1 96 ? -2.602 -17.720 -12.011 1.00 95.31 96 TYR A C 1
ATOM 786 O O . TYR A 1 96 ? -1.395 -17.930 -12.149 1.00 95.31 96 TYR A O 1
ATOM 794 N N . ALA A 1 97 ? -3.483 -18.704 -11.816 1.00 95.00 97 ALA A N 1
ATOM 795 C CA . ALA A 1 97 ? -3.054 -20.093 -11.685 1.00 95.00 97 ALA A CA 1
ATOM 796 C C . ALA A 1 97 ? -2.526 -20.628 -13.022 1.00 95.00 97 ALA A C 1
ATOM 798 O O . ALA A 1 97 ? -1.432 -21.190 -13.058 1.00 95.00 97 ALA A O 1
ATOM 799 N N . GLN A 1 98 ? -3.228 -20.379 -14.132 1.00 96.94 98 GLN A N 1
ATOM 800 C CA . GLN A 1 98 ? -2.767 -20.799 -15.460 1.00 96.94 98 GLN A CA 1
ATOM 801 C C . GLN A 1 98 ? -1.443 -20.125 -15.842 1.00 96.94 98 GLN A C 1
ATOM 803 O O . GLN A 1 98 ? -0.520 -20.802 -16.306 1.00 96.94 98 GLN A O 1
ATOM 808 N N . ASN A 1 99 ? -1.312 -18.816 -15.595 1.00 96.50 99 ASN A N 1
ATOM 809 C CA . ASN A 1 99 ? -0.062 -18.099 -15.839 1.00 96.50 99 ASN A CA 1
ATOM 810 C C . ASN A 1 99 ? 1.085 -18.677 -15.009 1.00 96.50 99 ASN A C 1
ATOM 812 O O . ASN A 1 99 ? 2.179 -18.894 -15.531 1.00 96.50 99 ASN A O 1
ATOM 816 N N . TYR A 1 100 ? 0.840 -18.990 -13.736 1.00 96.12 100 TYR A N 1
ATOM 817 C CA . TYR A 1 100 ? 1.860 -19.587 -12.888 1.00 96.12 100 TYR A CA 1
ATOM 818 C C . TYR A 1 100 ? 2.249 -20.993 -13.357 1.00 96.12 100 TYR A C 1
ATOM 820 O O . TYR A 1 100 ? 3.435 -21.306 -13.436 1.00 96.12 100 TYR A O 1
ATOM 828 N N . ILE A 1 101 ? 1.285 -21.835 -13.734 1.00 97.50 101 ILE A N 1
ATOM 829 C CA . ILE A 1 101 ? 1.557 -23.185 -14.242 1.00 97.50 101 ILE A CA 1
ATOM 830 C C . ILE A 1 101 ? 2.428 -23.117 -15.505 1.00 97.50 101 ILE A C 1
ATOM 832 O O . ILE A 1 101 ? 3.460 -23.798 -15.560 1.00 97.50 101 ILE A O 1
ATOM 836 N N . ARG A 1 102 ? 2.053 -22.259 -16.467 1.00 97.44 102 ARG A N 1
ATOM 837 C CA . ARG A 1 102 ? 2.682 -22.146 -17.793 1.00 97.44 102 ARG A CA 1
ATOM 838 C C . ARG A 1 102 ? 3.994 -21.358 -17.792 1.00 97.44 102 ARG A C 1
ATOM 840 O O . ARG A 1 102 ? 4.960 -21.789 -18.410 1.00 97.44 102 ARG A O 1
ATOM 847 N N . TYR A 1 103 ? 4.044 -20.222 -17.101 1.00 96.44 103 TYR A N 1
ATOM 848 C CA . TYR A 1 103 ? 5.158 -19.265 -17.161 1.00 96.44 103 TYR A CA 1
ATOM 849 C C . TYR A 1 103 ? 5.963 -19.160 -15.860 1.00 96.44 103 TYR A C 1
ATOM 851 O O . TYR A 1 103 ? 6.921 -18.389 -15.797 1.00 96.44 103 TYR A O 1
ATOM 859 N N . LYS A 1 104 ? 5.571 -19.893 -14.806 1.00 95.62 104 LYS A N 1
ATOM 860 C CA . LYS A 1 104 ? 6.150 -19.811 -13.447 1.00 95.62 104 LYS A CA 1
ATOM 861 C C . LYS A 1 104 ? 6.077 -18.408 -12.838 1.00 95.62 104 LYS A C 1
ATOM 863 O O . LYS A 1 104 ? 6.860 -18.059 -11.957 1.00 95.62 104 LYS A O 1
ATOM 868 N N . ARG A 1 105 ? 5.136 -17.592 -13.324 1.00 93.44 105 ARG A N 1
ATOM 869 C CA . ARG A 1 105 ? 4.860 -16.225 -12.871 1.00 93.44 105 ARG A CA 1
ATOM 870 C C . ARG A 1 105 ? 3.370 -15.939 -12.989 1.00 93.44 105 ARG A C 1
ATOM 872 O O . ARG A 1 105 ? 2.751 -16.311 -13.973 1.00 93.44 105 ARG A O 1
ATOM 879 N N . THR A 1 106 ? 2.826 -15.247 -12.003 1.00 92.81 106 THR A N 1
ATOM 880 C CA . THR A 1 106 ? 1.450 -14.723 -11.951 1.00 92.81 106 THR A CA 1
ATOM 881 C C . THR A 1 106 ? 1.174 -13.702 -13.056 1.00 92.81 106 THR A C 1
ATOM 883 O O . THR A 1 106 ? 0.116 -13.742 -13.682 1.00 92.81 106 THR A O 1
ATOM 886 N N . THR A 1 107 ? 2.161 -12.851 -13.347 1.00 92.00 107 THR A N 1
ATOM 887 C CA . THR A 1 107 ? 2.146 -11.898 -14.464 1.00 92.00 107 THR A CA 1
ATOM 888 C C . THR A 1 107 ? 3.335 -12.189 -15.392 1.00 92.00 107 THR A C 1
ATOM 890 O O . THR A 1 107 ? 4.471 -11.820 -15.065 1.00 92.00 107 THR A O 1
ATOM 893 N N . PRO A 1 108 ? 3.132 -12.903 -16.516 1.00 94.12 108 PRO A N 1
ATOM 894 C CA . PRO A 1 108 ? 4.208 -13.221 -17.449 1.00 94.12 108 PRO A CA 1
ATOM 895 C C . PRO A 1 108 ? 4.753 -11.956 -18.120 1.00 94.12 108 PRO A C 1
ATOM 897 O O . PRO A 1 108 ? 4.054 -10.956 -18.279 1.00 94.12 108 PRO A O 1
ATOM 900 N N . ALA A 1 109 ? 6.026 -11.994 -18.522 1.00 92.31 109 ALA A N 1
ATOM 901 C CA . ALA A 1 109 ? 6.602 -10.920 -19.325 1.00 92.31 109 ALA A CA 1
ATOM 902 C C . ALA A 1 109 ? 5.951 -10.897 -20.718 1.00 92.31 109 ALA A C 1
ATOM 904 O O . ALA A 1 109 ? 5.613 -11.954 -21.247 1.00 92.31 109 ALA A O 1
ATOM 905 N N . CYS A 1 110 ? 5.804 -9.708 -21.314 1.00 94.81 110 CYS A N 1
ATOM 906 C CA . CYS A 1 110 ? 5.128 -9.549 -22.606 1.00 94.81 110 CYS A CA 1
ATOM 907 C C . CYS A 1 110 ? 5.714 -10.478 -23.680 1.00 94.81 110 CYS A C 1
ATOM 909 O O . CYS A 1 110 ? 4.977 -11.236 -24.298 1.00 94.81 110 CYS A O 1
ATOM 911 N N . ASN A 1 111 ? 7.042 -10.536 -23.793 1.00 95.00 111 ASN A N 1
ATOM 912 C CA . ASN A 1 111 ? 7.758 -11.385 -24.750 1.00 95.00 111 ASN A CA 1
ATOM 913 C C . ASN A 1 111 ? 7.711 -12.897 -24.466 1.00 95.00 111 ASN A C 1
ATOM 915 O O . ASN A 1 111 ? 8.389 -13.681 -25.127 1.00 95.00 111 ASN A O 1
ATOM 919 N N . LYS A 1 112 ? 6.971 -13.328 -23.438 1.00 95.94 112 LYS A N 1
ATOM 920 C CA . LYS A 1 112 ? 6.626 -14.740 -23.217 1.00 95.94 112 LYS A CA 1
ATOM 921 C C . LYS A 1 112 ? 5.254 -15.104 -23.771 1.00 95.94 112 LYS A C 1
ATOM 923 O O . LYS A 1 112 ? 4.953 -16.291 -23.854 1.00 95.94 112 LYS A O 1
ATOM 928 N N . VAL A 1 113 ? 4.440 -14.107 -24.104 1.00 95.94 113 VAL A N 1
ATOM 929 C CA . VAL A 1 113 ? 3.059 -14.273 -24.573 1.00 95.94 113 VAL A CA 1
ATOM 930 C C . VAL A 1 113 ? 2.901 -13.758 -26.003 1.00 95.94 113 VAL A C 1
ATOM 932 O O . VAL A 1 113 ? 2.186 -14.371 -26.785 1.00 95.94 113 VAL A O 1
ATOM 935 N N . HIS A 1 114 ? 3.597 -12.674 -26.337 1.00 96.00 114 HIS A N 1
ATOM 936 C CA . HIS A 1 114 ? 3.535 -11.963 -27.609 1.00 96.00 114 HIS A CA 1
ATOM 937 C C . HIS A 1 114 ? 4.903 -11.922 -28.288 1.00 96.00 114 HIS A C 1
ATOM 939 O O . HIS A 1 114 ? 5.937 -12.120 -27.638 1.00 96.00 114 HIS A O 1
ATOM 945 N N . ALA A 1 115 ? 4.900 -11.640 -29.590 1.00 97.19 115 ALA A N 1
ATOM 946 C CA . ALA A 1 115 ? 6.123 -11.357 -30.324 1.00 97.19 115 ALA A CA 1
ATOM 947 C C . ALA A 1 115 ? 6.769 -10.047 -29.819 1.00 97.19 115 ALA A C 1
ATOM 949 O O . ALA A 1 115 ? 6.109 -9.165 -29.262 1.00 97.19 115 ALA A O 1
ATOM 950 N N . GLU A 1 116 ? 8.095 -9.936 -29.934 1.00 95.88 116 GLU A N 1
ATOM 951 C CA . GLU A 1 116 ? 8.845 -8.812 -29.350 1.00 95.88 116 GLU A CA 1
ATOM 952 C C . GLU A 1 116 ? 8.454 -7.466 -29.984 1.00 95.88 116 GLU A C 1
ATOM 954 O O . GLU A 1 116 ? 8.381 -6.456 -29.287 1.00 95.88 116 GLU A O 1
ATOM 959 N N . ASP A 1 117 ? 8.167 -7.446 -31.282 1.00 96.88 117 ASP A N 1
ATOM 960 C CA . ASP A 1 117 ? 7.697 -6.277 -32.027 1.00 96.88 117 ASP A CA 1
ATOM 961 C C . ASP A 1 117 ? 6.345 -5.765 -31.509 1.00 96.88 117 ASP A C 1
ATOM 963 O O . ASP A 1 117 ? 6.222 -4.566 -31.243 1.00 96.88 117 ASP A O 1
ATOM 967 N N . GLU A 1 118 ? 5.380 -6.656 -31.249 1.00 97.12 118 GLU A N 1
ATOM 968 C CA . GLU A 1 118 ? 4.108 -6.317 -30.589 1.00 97.12 118 GLU A CA 1
ATOM 969 C C . GLU A 1 118 ? 4.359 -5.693 -29.209 1.00 97.12 118 GLU A C 1
ATOM 971 O O . GLU A 1 118 ? 3.820 -4.637 -28.865 1.00 97.12 118 GLU A O 1
ATOM 976 N N . CYS A 1 119 ? 5.251 -6.294 -28.418 1.00 97.12 119 CYS A N 1
ATOM 977 C CA . CYS A 1 119 ? 5.602 -5.776 -27.099 1.00 97.12 119 CYS A CA 1
ATOM 978 C C . CYS A 1 119 ? 6.257 -4.391 -27.157 1.00 97.12 119 CYS A C 1
ATOM 980 O O . CYS A 1 119 ? 6.016 -3.545 -26.289 1.00 97.12 119 CYS A O 1
ATOM 982 N N . MET A 1 120 ? 7.067 -4.124 -28.180 1.00 96.94 120 MET A N 1
ATOM 983 C CA . MET A 1 120 ? 7.762 -2.850 -28.363 1.00 96.94 120 MET A CA 1
ATOM 984 C C . MET A 1 120 ? 6.831 -1.697 -28.756 1.00 96.94 120 MET A C 1
ATOM 986 O O . MET A 1 120 ? 7.201 -0.529 -28.566 1.00 96.94 120 MET A O 1
ATOM 990 N N . GLN A 1 121 ? 5.605 -1.990 -29.202 1.00 96.88 121 GLN A N 1
ATOM 991 C CA . GLN A 1 121 ? 4.561 -0.976 -29.375 1.00 96.88 121 GLN A CA 1
ATOM 992 C C . GLN A 1 121 ? 4.113 -0.389 -28.025 1.00 96.88 121 GLN A C 1
ATOM 994 O O . GLN A 1 121 ?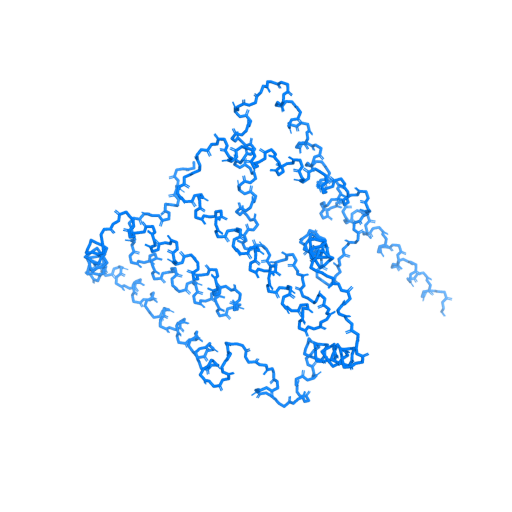 3.792 0.799 -27.936 1.00 96.88 121 GLN A O 1
ATOM 999 N N . HIS A 1 122 ? 4.185 -1.161 -26.934 1.00 95.19 122 HIS A N 1
ATOM 1000 C CA . HIS A 1 122 ? 3.811 -0.696 -25.601 1.00 95.19 122 HIS A CA 1
ATOM 1001 C C . HIS A 1 122 ? 4.941 0.108 -24.930 1.00 95.19 122 HIS A C 1
ATOM 1003 O O . HIS A 1 122 ? 5.990 -0.421 -24.548 1.00 95.19 122 HIS A O 1
ATOM 1009 N N . GLY A 1 123 ? 4.711 1.407 -24.702 1.00 93.31 123 GLY A N 1
ATOM 1010 C CA . GLY A 1 123 ? 5.744 2.341 -24.227 1.00 93.31 123 GLY A CA 1
ATOM 1011 C C . GLY A 1 123 ? 6.433 1.952 -22.909 1.00 93.31 123 GLY A C 1
ATOM 1012 O O . GLY A 1 123 ? 7.629 2.195 -22.746 1.00 93.31 123 GLY A O 1
ATOM 1013 N N . ILE A 1 124 ? 5.723 1.303 -21.976 1.00 91.50 124 ILE A N 1
ATOM 1014 C CA . ILE A 1 124 ? 6.321 0.833 -20.711 1.00 91.50 124 ILE A CA 1
ATOM 1015 C C . ILE A 1 124 ? 7.299 -0.315 -20.961 1.00 91.50 124 ILE A C 1
ATOM 1017 O O . ILE A 1 124 ? 8.357 -0.348 -20.335 1.00 91.50 124 ILE A O 1
ATOM 1021 N N . TYR A 1 125 ? 6.954 -1.241 -21.860 1.00 94.62 125 TYR A N 1
ATOM 1022 C CA . TYR A 1 125 ? 7.813 -2.378 -22.175 1.00 94.62 125 TYR A CA 1
ATOM 1023 C C . TYR A 1 125 ? 9.080 -1.887 -22.873 1.00 94.62 125 TYR A C 1
ATOM 1025 O O . TYR A 1 125 ? 10.174 -2.112 -22.363 1.00 94.62 125 TYR A O 1
ATOM 1033 N N . ARG A 1 126 ? 8.923 -1.086 -23.936 1.00 95.31 126 ARG A N 1
ATOM 1034 C CA . ARG A 1 126 ? 10.037 -0.469 -24.670 1.00 95.31 126 ARG A CA 1
ATOM 1035 C C . ARG A 1 126 ? 11.012 0.266 -23.748 1.00 95.31 126 ARG A C 1
ATOM 1037 O O . ARG A 1 126 ? 12.214 0.016 -23.799 1.00 95.31 126 ARG A O 1
ATOM 1044 N N . ARG A 1 127 ? 10.501 1.119 -22.852 1.00 94.12 127 ARG A N 1
ATOM 1045 C CA . ARG A 1 127 ? 11.324 1.840 -21.868 1.00 94.12 127 ARG A CA 1
ATOM 1046 C C . ARG A 1 127 ? 12.052 0.890 -20.916 1.00 94.12 127 ARG A C 1
ATOM 1048 O O . ARG A 1 127 ? 13.244 1.052 -20.684 1.00 94.12 127 ARG A O 1
ATOM 1055 N N . ASN A 1 128 ? 11.340 -0.072 -20.331 1.00 94.19 128 ASN A N 1
ATOM 1056 C CA . ASN A 1 128 ? 11.919 -0.976 -19.338 1.00 94.19 128 ASN A CA 1
ATOM 1057 C C . ASN A 1 128 ? 12.991 -1.887 -19.960 1.00 94.19 128 ASN A C 1
ATOM 1059 O O . ASN A 1 128 ? 14.023 -2.125 -19.333 1.00 94.19 128 ASN A O 1
ATOM 1063 N N . THR A 1 129 ? 12.767 -2.375 -21.182 1.00 94.38 129 THR A N 1
ATOM 1064 C CA . THR A 1 129 ? 13.730 -3.196 -21.925 1.00 94.38 129 THR A CA 1
ATOM 1065 C C . THR A 1 129 ? 14.964 -2.384 -22.312 1.00 94.38 129 THR A C 1
ATOM 1067 O O . THR A 1 129 ? 16.077 -2.850 -22.080 1.00 94.38 129 THR A O 1
ATOM 1070 N N . GLY A 1 130 ? 14.787 -1.158 -22.820 1.00 95.06 130 GLY A N 1
ATOM 1071 C CA . GLY A 1 130 ? 15.895 -0.240 -23.114 1.00 95.06 130 GLY A CA 1
ATOM 1072 C C . GLY A 1 130 ? 16.751 0.044 -21.878 1.0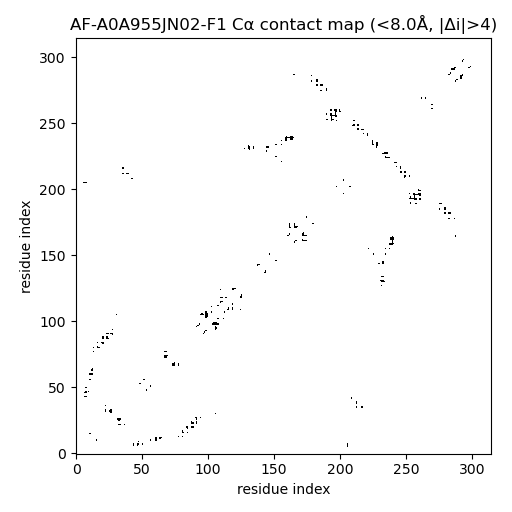0 95.06 130 GLY A C 1
ATOM 1073 O O . GLY A 1 130 ? 17.942 -0.256 -21.876 1.00 95.06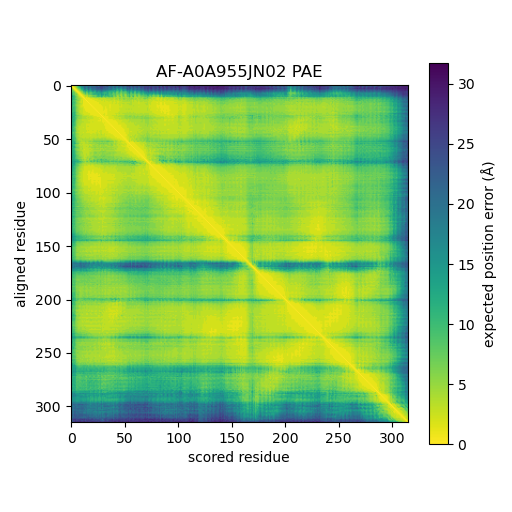 130 GLY A O 1
ATOM 1074 N N . GLN A 1 131 ? 16.124 0.476 -20.778 1.00 95.56 131 GLN A N 1
ATOM 1075 C CA . GLN A 1 131 ? 16.841 0.750 -19.529 1.00 95.56 131 GLN A CA 1
ATOM 1076 C C . GLN A 1 131 ? 17.582 -0.483 -19.002 1.00 95.56 131 GLN A C 1
ATOM 1078 O O . GLN A 1 131 ? 18.700 -0.375 -18.507 1.00 95.56 131 GLN A O 1
ATOM 1083 N N . ARG A 1 132 ? 16.969 -1.672 -19.081 1.00 95.06 132 ARG A N 1
ATOM 1084 C CA . ARG A 1 132 ? 17.622 -2.903 -18.623 1.00 95.06 132 ARG A CA 1
ATOM 1085 C C . ARG A 1 132 ? 18.869 -3.210 -19.450 1.00 95.06 132 ARG A C 1
ATOM 1087 O O . ARG A 1 132 ? 19.854 -3.646 -18.864 1.00 95.06 132 ARG A O 1
ATOM 1094 N N . LYS A 1 133 ? 18.833 -2.993 -20.769 1.00 96.06 133 LYS A N 1
ATOM 1095 C CA . LYS A 1 133 ? 20.000 -3.174 -21.647 1.00 96.06 133 LYS A CA 1
ATOM 1096 C C . LYS A 1 133 ? 21.126 -2.211 -21.269 1.00 96.06 133 LYS A C 1
ATOM 1098 O O . LYS A 1 133 ? 22.241 -2.667 -21.044 1.00 96.06 133 LYS A O 1
ATOM 1103 N N . GLU A 1 134 ? 20.818 -0.926 -21.103 1.00 95.62 134 GLU A N 1
ATOM 1104 C CA . GLU A 1 134 ? 21.792 0.088 -20.664 1.00 95.62 134 GLU A CA 1
ATOM 1105 C C . GLU A 1 134 ? 22.398 -0.250 -19.298 1.00 95.62 134 GLU A C 1
ATOM 1107 O O . GLU A 1 134 ? 23.608 -0.180 -19.103 1.00 95.62 134 GLU A O 1
ATOM 1112 N N . TYR A 1 135 ? 21.561 -0.672 -18.348 1.00 95.88 135 TYR A N 1
ATOM 1113 C CA . TYR A 1 135 ? 22.021 -1.023 -17.010 1.00 95.88 135 TYR A CA 1
ATOM 1114 C C . TYR A 1 135 ? 22.918 -2.267 -17.001 1.00 95.88 135 TYR A C 1
ATOM 1116 O O . TYR A 1 135 ? 23.879 -2.323 -16.241 1.00 95.88 135 TYR A O 1
ATOM 1124 N N . LEU A 1 136 ? 22.630 -3.262 -17.843 1.00 96.88 136 LEU A N 1
ATOM 1125 C CA . LEU A 1 136 ? 23.490 -4.436 -17.992 1.00 96.88 136 LEU A CA 1
ATOM 1126 C C . LEU A 1 136 ? 24.835 -4.089 -18.636 1.00 96.88 136 LEU A C 1
ATOM 1128 O O . LEU A 1 136 ? 25.849 -4.595 -18.169 1.00 96.88 136 LEU A O 1
ATOM 1132 N N . ALA A 1 137 ? 24.853 -3.214 -19.647 1.00 96.94 137 ALA A N 1
ATOM 1133 C CA . ALA A 1 137 ? 26.097 -2.718 -20.235 1.00 96.94 137 ALA A CA 1
ATOM 1134 C C . ALA A 1 137 ? 26.966 -2.022 -19.174 1.00 96.94 137 ALA A C 1
ATOM 1136 O O . ALA A 1 137 ? 28.108 -2.416 -18.968 1.00 96.94 137 ALA A O 1
ATOM 1137 N N . LEU A 1 138 ? 26.371 -1.112 -18.389 1.00 96.19 138 LEU A N 1
ATOM 1138 C CA . LEU A 1 138 ? 27.054 -0.446 -17.276 1.00 96.19 138 LEU A CA 1
ATOM 1139 C C . LEU A 1 138 ? 27.696 -1.442 -16.297 1.00 96.19 138 LEU A C 1
ATOM 1141 O O . LEU A 1 138 ? 28.817 -1.223 -15.853 1.00 96.19 138 LEU A O 1
ATOM 1145 N N . LEU A 1 139 ? 26.983 -2.509 -15.921 1.00 95.62 139 LEU A N 1
ATOM 1146 C CA . LEU A 1 139 ? 27.510 -3.513 -14.991 1.00 95.62 139 LEU A CA 1
ATOM 1147 C C . LEU A 1 139 ? 28.643 -4.344 -15.606 1.00 95.62 139 LEU A C 1
ATOM 1149 O O . LEU A 1 139 ? 29.605 -4.654 -14.905 1.00 95.62 139 LEU A O 1
ATOM 1153 N N . ASN A 1 140 ? 28.536 -4.695 -16.889 1.00 96.94 140 ASN A N 1
ATOM 1154 C CA . ASN A 1 140 ? 29.566 -5.453 -17.601 1.00 96.94 140 ASN A CA 1
ATOM 1155 C C . ASN A 1 140 ? 30.871 -4.657 -17.732 1.00 96.94 140 ASN A C 1
ATOM 1157 O O . ASN A 1 140 ? 31.947 -5.238 -17.630 1.00 96.94 140 ASN A O 1
ATOM 1161 N N . ASP A 1 141 ? 30.772 -3.334 -17.845 1.00 97.00 141 ASP A N 1
ATOM 1162 C CA . ASP A 1 141 ? 31.919 -2.422 -17.904 1.00 97.00 141 ASP A CA 1
ATOM 1163 C C . ASP A 1 141 ? 32.521 -2.120 -16.511 1.00 97.00 141 ASP A C 1
ATOM 1165 O O . ASP A 1 141 ? 33.346 -1.221 -16.352 1.00 97.00 141 ASP A O 1
ATOM 1169 N N . GLY A 1 142 ? 32.099 -2.840 -15.462 1.00 95.50 142 GLY A N 1
ATOM 1170 C CA . GLY A 1 142 ? 32.566 -2.644 -14.083 1.00 95.50 142 GLY A CA 1
ATOM 1171 C C . GLY A 1 142 ? 31.912 -1.464 -13.353 1.00 95.50 142 GLY A C 1
ATOM 1172 O O . GLY A 1 142 ? 32.295 -1.126 -12.227 1.00 95.50 142 GLY A O 1
ATOM 1173 N N . GLY A 1 143 ? 30.903 -0.844 -13.965 1.00 94.31 143 GLY A N 1
ATOM 1174 C CA . GLY A 1 143 ? 30.097 0.205 -13.361 1.00 94.31 143 GLY A CA 1
ATOM 1175 C C . GLY A 1 143 ? 29.264 -0.292 -12.177 1.00 94.31 143 GLY A C 1
ATOM 1176 O O . GLY A 1 143 ? 29.081 -1.486 -11.932 1.00 94.31 143 GLY A O 1
ATOM 1177 N N . ARG A 1 144 ? 28.739 0.655 -11.397 1.00 92.00 144 ARG A N 1
ATOM 1178 C CA . ARG A 1 144 ? 27.949 0.380 -10.188 1.00 92.00 144 ARG A CA 1
ATOM 1179 C C . ARG A 1 144 ? 26.592 1.082 -10.261 1.00 92.00 144 ARG A C 1
ATOM 1181 O O . ARG A 1 144 ? 26.473 2.097 -10.946 1.00 92.00 144 ARG A O 1
ATOM 1188 N N . PRO A 1 145 ? 25.559 0.573 -9.558 1.00 90.06 145 PRO A N 1
ATOM 1189 C CA . PRO A 1 145 ? 24.283 1.271 -9.444 1.00 90.06 145 PRO A CA 1
ATOM 1190 C C . PRO A 1 145 ? 24.493 2.706 -8.951 1.00 90.06 145 PRO A C 1
ATOM 1192 O O . PRO A 1 145 ? 25.279 2.931 -8.033 1.00 90.06 145 PRO A O 1
ATOM 1195 N N . SER A 1 146 ? 23.754 3.653 -9.525 1.00 90.19 146 SER A N 1
ATOM 1196 C CA . SER A 1 146 ? 23.917 5.088 -9.255 1.00 90.19 146 SER A CA 1
ATOM 1197 C C . SER A 1 146 ? 23.530 5.512 -7.837 1.00 90.19 146 SER A C 1
ATOM 1199 O O . SER A 1 146 ? 23.911 6.593 -7.403 1.00 90.19 146 SER A O 1
ATOM 1201 N N . MET A 1 147 ? 22.764 4.682 -7.126 1.00 95.38 147 MET A N 1
ATOM 1202 C CA . MET A 1 147 ? 22.309 4.935 -5.761 1.00 95.38 147 MET A CA 1
ATOM 1203 C C . MET A 1 147 ? 22.536 3.743 -4.825 1.00 95.38 147 MET A C 1
ATOM 1205 O O . MET A 1 147 ? 22.194 2.594 -5.143 1.00 95.38 147 MET A O 1
ATOM 1209 N N . ASN A 1 148 ? 23.011 4.026 -3.616 1.00 95.25 148 ASN A N 1
ATOM 1210 C CA . ASN A 1 148 ? 22.970 3.089 -2.494 1.00 95.25 148 ASN A CA 1
ATOM 1211 C C . ASN A 1 148 ? 21.555 3.006 -1.867 1.00 95.25 148 ASN A C 1
ATOM 1213 O O . ASN A 1 148 ? 20.612 3.677 -2.291 1.00 95.25 148 ASN A O 1
ATOM 1217 N N . PHE A 1 149 ? 21.378 2.149 -0.854 1.00 95.81 149 PHE A N 1
ATOM 1218 C CA . PHE A 1 149 ? 20.080 1.962 -0.186 1.00 95.81 149 PHE A CA 1
ATOM 1219 C C . PHE A 1 149 ? 19.539 3.254 0.451 1.00 95.81 149 PHE A C 1
ATOM 1221 O O . PHE A 1 149 ? 18.345 3.548 0.353 1.00 95.81 149 PHE A O 1
ATOM 1228 N N . LEU A 1 150 ? 20.409 4.048 1.080 1.00 96.88 150 LEU A N 1
ATOM 1229 C CA . LEU A 1 150 ? 20.019 5.286 1.752 1.00 96.88 150 LEU A CA 1
ATOM 1230 C C . LEU A 1 150 ? 19.612 6.366 0.740 1.00 96.88 150 LEU A C 1
ATOM 1232 O O . LEU A 1 150 ? 18.597 7.036 0.925 1.00 96.88 150 LEU A O 1
ATOM 1236 N N . GLU A 1 151 ? 20.361 6.501 -0.351 1.00 96.69 151 GLU A N 1
ATOM 1237 C CA . GLU A 1 151 ? 20.049 7.402 -1.464 1.00 96.69 151 GLU A CA 1
ATOM 1238 C C . GLU A 1 151 ? 18.729 7.025 -2.129 1.00 96.69 151 GLU A C 1
ATOM 1240 O O . GLU A 1 151 ? 17.857 7.884 -2.284 1.00 96.69 151 GLU A O 1
ATOM 1245 N N . PHE A 1 152 ? 18.525 5.734 -2.416 1.00 96.56 152 PHE A N 1
ATOM 1246 C CA . PHE A 1 152 ? 17.242 5.245 -2.910 1.00 96.56 152 PHE A CA 1
ATOM 1247 C C . PHE A 1 152 ? 16.108 5.587 -1.940 1.00 96.56 152 PHE A C 1
ATOM 1249 O O . PHE A 1 152 ? 15.061 6.058 -2.372 1.00 96.56 152 PHE A O 1
ATOM 1256 N N . THR A 1 153 ? 16.311 5.402 -0.633 1.00 96.44 153 THR A N 1
ATOM 1257 C CA . THR A 1 153 ? 15.292 5.703 0.383 1.00 96.44 153 THR A CA 1
ATOM 1258 C C . THR A 1 153 ? 14.896 7.180 0.364 1.00 96.44 153 THR A C 1
ATOM 1260 O O . THR A 1 153 ? 13.705 7.497 0.385 1.00 96.44 153 THR A O 1
ATOM 1263 N N . ARG A 1 154 ? 15.867 8.096 0.245 1.00 94.00 154 ARG A N 1
ATOM 1264 C CA . ARG A 1 154 ? 15.600 9.541 0.113 1.00 94.00 154 ARG A CA 1
ATOM 1265 C C . ARG A 1 154 ? 14.817 9.853 -1.163 1.00 94.00 154 ARG A C 1
ATOM 1267 O O . ARG A 1 154 ? 13.835 10.595 -1.111 1.00 94.00 154 ARG A O 1
ATOM 1274 N N . VAL A 1 155 ? 15.218 9.268 -2.295 1.00 94.50 155 VAL A N 1
ATOM 1275 C CA . VAL A 1 155 ? 14.522 9.434 -3.582 1.00 94.50 155 VAL A CA 1
ATOM 1276 C C . VAL A 1 155 ? 13.106 8.866 -3.519 1.00 94.50 155 VAL A C 1
ATOM 1278 O O . VAL A 1 155 ? 12.173 9.514 -3.989 1.00 94.50 155 VAL A O 1
ATOM 1281 N N . TRP A 1 156 ? 12.919 7.704 -2.897 1.00 95.44 156 TRP A N 1
ATOM 1282 C CA . TRP A 1 156 ? 11.620 7.060 -2.741 1.00 95.44 156 TRP A CA 1
ATOM 1283 C C . TRP A 1 156 ? 10.682 7.900 -1.879 1.00 95.44 156 TRP A C 1
ATOM 1285 O O . TRP A 1 156 ? 9.570 8.182 -2.317 1.00 95.44 156 TRP A O 1
ATOM 1295 N N . LEU A 1 157 ? 11.134 8.371 -0.711 1.00 91.81 157 LEU A N 1
ATOM 1296 C CA . LEU A 1 157 ? 10.330 9.224 0.172 1.00 91.81 157 LEU A CA 1
ATOM 1297 C C . LEU A 1 157 ? 9.886 10.500 -0.546 1.00 91.81 157 LEU A C 1
ATOM 1299 O O . LEU A 1 157 ? 8.705 10.850 -0.523 1.00 91.81 157 LEU A O 1
ATOM 1303 N N . ARG A 1 158 ? 10.819 11.155 -1.247 1.00 88.31 158 ARG A N 1
ATOM 1304 C CA . ARG A 1 158 ? 10.525 12.349 -2.044 1.00 88.31 158 ARG A CA 1
ATOM 1305 C C . ARG A 1 158 ? 9.517 12.053 -3.153 1.00 88.31 158 ARG A C 1
ATOM 1307 O O . ARG A 1 158 ? 8.520 12.758 -3.273 1.00 88.31 158 ARG A O 1
ATOM 1314 N N . ALA A 1 159 ? 9.751 11.006 -3.941 1.00 89.81 159 ALA A N 1
ATOM 1315 C CA . ALA A 1 159 ? 8.897 10.646 -5.067 1.00 89.81 159 ALA A CA 1
ATOM 1316 C C . ALA A 1 159 ? 7.493 10.214 -4.622 1.00 89.81 159 ALA A C 1
ATOM 1318 O O . ALA A 1 159 ? 6.516 10.582 -5.271 1.00 89.81 159 ALA A O 1
ATOM 1319 N N . VAL A 1 160 ? 7.371 9.471 -3.518 1.00 90.44 160 VAL A N 1
ATOM 1320 C CA . VAL A 1 160 ? 6.079 9.118 -2.915 1.00 90.44 160 VAL A CA 1
ATOM 1321 C C . VAL A 1 160 ? 5.338 10.376 -2.482 1.00 90.44 160 VAL A C 1
ATOM 1323 O O . VAL A 1 160 ? 4.173 10.524 -2.841 1.00 90.44 160 VAL A O 1
ATOM 1326 N N . TYR A 1 161 ? 5.992 11.297 -1.770 1.00 85.88 161 TYR A N 1
ATOM 1327 C CA . TYR A 1 161 ? 5.364 12.539 -1.318 1.00 85.88 161 TYR A CA 1
ATOM 1328 C C . TYR A 1 161 ? 4.894 13.403 -2.499 1.00 85.88 161 TYR A C 1
ATOM 1330 O O . TYR A 1 161 ? 3.699 13.688 -2.616 1.00 85.88 161 TYR A O 1
ATOM 1338 N N . ASP A 1 162 ? 5.806 13.734 -3.422 1.00 81.75 162 ASP A N 1
ATOM 1339 C CA . ASP A 1 162 ? 5.513 14.582 -4.583 1.00 81.75 162 ASP A CA 1
ATOM 1340 C C . ASP A 1 162 ? 4.392 13.960 -5.445 1.00 81.75 162 ASP A C 1
ATOM 1342 O O . ASP A 1 162 ? 3.493 14.654 -5.912 1.00 81.75 162 ASP A O 1
ATOM 1346 N N . ARG A 1 163 ? 4.379 12.630 -5.620 1.00 84.69 163 ARG A N 1
ATOM 1347 C CA . ARG A 1 163 ? 3.371 11.932 -6.442 1.00 84.69 163 ARG A CA 1
ATOM 1348 C C . ARG A 1 163 ? 2.108 11.515 -5.677 1.00 84.69 163 ARG A C 1
ATOM 1350 O O . ARG A 1 163 ? 1.227 10.924 -6.295 1.00 84.69 163 ARG A O 1
ATOM 1357 N N . THR A 1 164 ? 2.012 11.766 -4.369 1.00 83.56 164 THR A N 1
ATOM 1358 C CA . THR A 1 164 ? 0.758 11.597 -3.604 1.00 83.56 164 THR A CA 1
ATOM 1359 C C . THR A 1 164 ? -0.049 12.886 -3.639 1.00 83.56 164 THR A C 1
ATOM 1361 O O . THR A 1 164 ? -1.233 12.851 -3.953 1.00 83.56 164 THR A O 1
ATOM 1364 N N . TYR A 1 165 ? 0.594 14.021 -3.348 1.00 69.94 165 TYR A N 1
ATOM 1365 C CA . TYR A 1 165 ? -0.106 15.287 -3.109 1.00 69.94 165 TYR A CA 1
ATOM 1366 C C . TYR A 1 165 ? -0.038 16.265 -4.287 1.00 69.94 165 TYR A C 1
ATOM 1368 O O . TYR A 1 165 ? -0.915 17.113 -4.415 1.00 69.94 165 TYR A O 1
ATOM 1376 N N . SER A 1 166 ? 0.946 16.127 -5.183 1.00 65.00 166 SER A N 1
ATOM 1377 C CA . SER A 1 166 ? 1.117 17.023 -6.341 1.00 65.00 166 SER A CA 1
ATOM 1378 C C . SER A 1 166 ? 0.714 16.378 -7.672 1.00 65.00 166 SER A C 1
ATOM 1380 O O . SER A 1 166 ? 1.105 16.864 -8.734 1.00 65.00 166 SER A O 1
ATOM 1382 N N . TYR A 1 167 ? -0.029 15.266 -7.638 1.00 61.28 167 TYR A N 1
ATOM 1383 C CA . TYR A 1 167 ? -0.374 14.491 -8.830 1.00 61.28 167 TYR A CA 1
ATOM 1384 C C . TYR A 1 167 ? -1.586 15.072 -9.576 1.00 61.28 167 TYR A C 1
ATOM 1386 O O . TYR A 1 167 ? -2.708 15.030 -9.075 1.00 61.28 167 TYR A O 1
ATOM 1394 N N . ARG A 1 168 ? -1.364 15.551 -10.811 1.00 57.62 168 ARG A N 1
ATOM 1395 C CA . ARG A 1 168 ? -2.401 15.861 -11.813 1.00 57.62 168 ARG A CA 1
ATOM 1396 C C . ARG A 1 168 ? -2.102 15.108 -13.118 1.00 57.62 168 ARG A C 1
ATOM 1398 O O . ARG A 1 168 ? -1.547 15.667 -14.062 1.00 57.62 168 ARG A O 1
ATOM 1405 N N . GLY A 1 169 ? -2.428 13.817 -13.178 1.00 60.91 169 GLY A N 1
ATOM 1406 C CA . GLY A 1 169 ? -2.190 13.011 -14.384 1.00 60.91 169 GLY A CA 1
ATOM 1407 C C . GLY A 1 169 ? -0.694 12.833 -14.687 1.00 60.91 169 GLY A C 1
ATOM 1408 O O . GLY A 1 169 ? 0.026 12.238 -13.892 1.00 60.91 169 GLY A O 1
ATOM 1409 N N . MET A 1 170 ? -0.196 13.301 -15.834 1.00 50.31 170 MET A N 1
ATOM 1410 C CA . MET A 1 170 ? 1.237 13.185 -16.172 1.00 50.31 170 MET A CA 1
ATOM 1411 C C . MET A 1 170 ? 2.113 14.287 -15.559 1.00 50.31 170 MET A C 1
ATOM 1413 O O . MET A 1 170 ? 3.327 14.115 -15.483 1.00 50.31 170 MET A O 1
ATOM 1417 N N . ASN A 1 171 ? 1.515 15.376 -15.065 1.00 58.69 171 ASN A N 1
ATOM 1418 C CA . ASN A 1 171 ? 2.254 16.526 -14.554 1.00 58.69 171 ASN A CA 1
ATOM 1419 C C . ASN A 1 171 ? 2.284 16.521 -13.023 1.00 58.69 171 ASN A C 1
ATOM 1421 O O . ASN A 1 171 ? 1.248 16.488 -12.353 1.00 58.69 171 ASN A O 1
ATOM 1425 N N . THR A 1 172 ? 3.491 16.565 -12.463 1.00 64.81 172 THR A N 1
ATOM 1426 C CA . THR A 1 172 ? 3.717 16.796 -11.034 1.00 64.81 172 THR A CA 1
ATOM 1427 C C . THR A 1 172 ? 4.064 18.255 -10.813 1.00 64.81 172 THR A C 1
ATOM 1429 O O . THR A 1 172 ? 5.028 18.752 -11.395 1.00 64.81 172 THR A O 1
ATOM 1432 N N . ILE A 1 173 ? 3.313 18.937 -9.951 1.00 70.44 173 ILE A N 1
ATOM 1433 C CA . ILE A 1 173 ? 3.646 20.314 -9.582 1.00 70.44 173 ILE A CA 1
ATOM 1434 C C . ILE A 1 173 ? 4.903 20.295 -8.708 1.00 70.44 173 ILE A C 1
ATOM 1436 O O . ILE A 1 173 ? 4.959 19.614 -7.680 1.00 70.44 173 ILE A O 1
ATOM 1440 N N . ASN A 1 174 ? 5.915 21.059 -9.116 1.00 72.62 174 ASN A N 1
ATOM 1441 C CA . ASN A 1 174 ? 7.131 21.234 -8.338 1.00 72.62 174 ASN A CA 1
ATOM 1442 C C . ASN A 1 174 ? 6.864 22.197 -7.180 1.00 72.62 174 ASN A C 1
ATOM 1444 O O . ASN A 1 174 ? 6.871 23.415 -7.346 1.00 72.62 174 ASN A O 1
ATOM 1448 N N . LEU A 1 175 ? 6.639 21.641 -5.990 1.00 74.94 175 LEU A N 1
ATOM 1449 C CA . LEU A 1 175 ? 6.570 22.427 -4.761 1.00 74.94 175 LEU A CA 1
ATOM 1450 C C . LEU A 1 175 ? 7.905 23.152 -4.534 1.00 74.94 175 LEU A C 1
ATOM 1452 O O . LEU A 1 175 ? 8.979 22.577 -4.753 1.00 74.94 175 LEU A O 1
ATOM 1456 N N . SER A 1 176 ? 7.840 24.405 -4.072 1.00 80.94 176 SER A N 1
ATOM 1457 C CA . SER A 1 176 ? 9.046 25.148 -3.700 1.00 80.94 176 SER A CA 1
ATOM 1458 C C . SER A 1 176 ? 9.773 24.447 -2.550 1.00 80.94 176 SER A C 1
ATOM 1460 O O . SER A 1 176 ? 9.162 23.747 -1.735 1.00 80.94 176 SER A O 1
ATOM 1462 N N . LEU A 1 177 ? 11.094 24.636 -2.473 1.00 82.88 177 LEU A N 1
ATOM 1463 C CA . LEU A 1 177 ? 11.918 24.023 -1.431 1.00 82.88 177 LEU A CA 1
ATOM 1464 C C . LEU A 1 177 ? 11.399 24.370 -0.027 1.00 82.88 177 LEU A C 1
ATOM 1466 O O . LEU A 1 177 ? 11.273 23.477 0.805 1.00 82.88 177 LEU A O 1
ATOM 1470 N N . SER A 1 178 ? 11.005 25.625 0.205 1.00 83.19 178 SER A N 1
ATOM 1471 C CA . SER A 1 178 ? 10.475 26.088 1.492 1.00 83.19 178 SER A CA 1
ATOM 1472 C C . SER A 1 178 ? 9.218 25.323 1.917 1.00 83.19 178 SER A C 1
ATOM 1474 O O . SER A 1 178 ? 9.136 24.869 3.053 1.00 83.19 178 SER A O 1
ATOM 1476 N N . VAL A 1 179 ?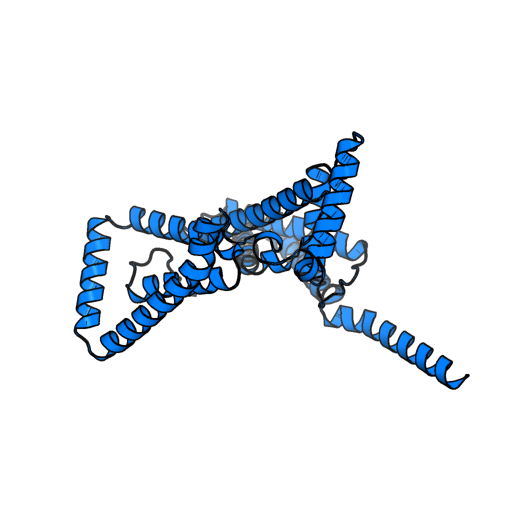 8.269 25.101 0.998 1.00 80.56 179 VAL A N 1
ATOM 1477 C CA . VAL A 1 179 ? 7.037 24.339 1.284 1.00 80.56 179 VAL A CA 1
ATOM 1478 C C . VAL A 1 179 ? 7.372 22.897 1.653 1.00 80.56 179 VAL A C 1
ATOM 1480 O O . VAL A 1 179 ? 6.808 22.354 2.604 1.00 80.56 179 VAL A O 1
ATOM 1483 N N . ARG A 1 180 ? 8.313 22.276 0.930 1.00 81.88 180 ARG A N 1
ATOM 1484 C CA . ARG A 1 180 ? 8.769 20.910 1.223 1.00 81.88 180 ARG A CA 1
ATOM 1485 C C . ARG A 1 180 ? 9.408 20.823 2.605 1.00 81.88 180 ARG A C 1
ATOM 1487 O O . ARG A 1 180 ? 9.034 19.946 3.376 1.00 81.88 180 ARG A O 1
ATOM 1494 N N . VAL A 1 181 ? 10.321 21.738 2.931 1.00 85.00 181 VAL A N 1
ATOM 1495 C CA . VAL A 1 181 ? 11.003 21.772 4.234 1.00 85.00 181 VAL A CA 1
ATOM 1496 C C . VAL A 1 181 ? 9.995 21.955 5.367 1.00 85.00 181 VAL A C 1
AT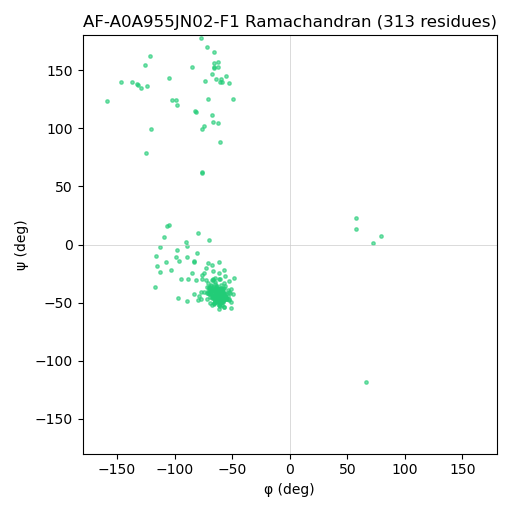OM 1498 O O . VAL A 1 181 ? 9.988 21.149 6.295 1.00 85.00 181 VAL A O 1
ATOM 1501 N N . ILE A 1 182 ? 9.096 22.941 5.266 1.00 84.25 182 ILE A N 1
ATOM 1502 C CA . ILE A 1 182 ? 8.064 23.187 6.285 1.00 84.25 182 ILE A CA 1
ATOM 1503 C C . ILE A 1 182 ? 7.177 21.950 6.457 1.00 84.25 182 ILE A C 1
ATOM 1505 O O . ILE A 1 182 ? 6.960 21.502 7.580 1.00 84.25 182 ILE A O 1
ATOM 1509 N N . THR A 1 183 ? 6.716 21.344 5.359 1.00 82.38 183 THR A N 1
ATOM 1510 C CA . THR A 1 183 ? 5.834 20.169 5.433 1.00 82.38 183 THR A CA 1
ATOM 1511 C C . THR A 1 183 ? 6.532 18.967 6.067 1.00 82.38 183 THR A C 1
ATOM 1513 O O . THR A 1 183 ? 5.928 18.277 6.885 1.00 82.38 183 THR A O 1
ATOM 1516 N N . VAL A 1 184 ? 7.808 18.728 5.741 1.00 85.31 184 VAL A N 1
ATOM 1517 C CA . VAL A 1 184 ? 8.600 17.646 6.347 1.00 85.31 184 VAL A CA 1
ATOM 1518 C C . VAL A 1 184 ? 8.801 17.892 7.841 1.00 85.31 184 VAL A C 1
ATOM 1520 O O . VAL A 1 184 ? 8.551 16.986 8.633 1.00 85.31 184 VAL A O 1
ATOM 1523 N N . LEU A 1 185 ? 9.191 19.105 8.245 1.00 87.44 185 LEU A N 1
ATOM 1524 C CA . LEU A 1 185 ? 9.396 19.443 9.656 1.00 87.44 185 LEU A CA 1
ATOM 1525 C C . LEU A 1 185 ? 8.099 19.312 10.463 1.00 87.44 185 LEU A C 1
ATOM 1527 O O . LEU A 1 185 ? 8.078 18.622 11.483 1.00 87.44 185 LEU A O 1
ATOM 1531 N N . CYS A 1 186 ? 6.998 19.899 9.988 1.00 84.50 186 CYS A N 1
ATOM 1532 C CA . CYS A 1 186 ? 5.696 19.763 10.638 1.00 84.50 186 CYS A CA 1
ATOM 1533 C C . CYS A 1 186 ? 5.234 18.300 10.680 1.00 84.50 186 CYS A C 1
ATOM 1535 O O . CYS A 1 186 ? 4.744 17.846 11.711 1.00 84.50 186 CYS A O 1
ATOM 1537 N N . GLY A 1 187 ? 5.430 17.550 9.591 1.00 86.69 187 GLY A N 1
ATOM 1538 C CA . GLY A 1 187 ? 5.103 16.129 9.513 1.00 86.69 187 GLY A CA 1
ATOM 1539 C C . GLY A 1 187 ? 5.866 15.290 10.539 1.00 86.69 187 GLY A C 1
ATOM 1540 O O . GLY A 1 187 ? 5.254 14.473 11.224 1.00 86.69 187 GLY A O 1
ATOM 1541 N N . ILE A 1 188 ? 7.172 15.528 10.707 1.00 90.38 188 ILE A N 1
ATOM 1542 C CA . ILE A 1 188 ? 8.000 14.863 11.727 1.00 90.38 188 ILE A CA 1
ATOM 1543 C C . ILE A 1 188 ? 7.485 15.190 13.129 1.00 90.38 188 ILE A C 1
ATOM 1545 O O . ILE A 1 188 ? 7.295 14.282 13.936 1.00 90.38 188 ILE A O 1
ATOM 1549 N N . ILE A 1 189 ? 7.213 16.464 13.419 1.00 88.88 189 ILE A N 1
ATOM 1550 C CA . ILE A 1 189 ? 6.714 16.886 14.732 1.00 88.88 189 ILE A CA 1
ATOM 1551 C C . ILE A 1 189 ? 5.366 16.218 15.038 1.00 88.88 189 ILE A C 1
ATOM 1553 O O . ILE A 1 189 ? 5.211 15.607 16.097 1.00 88.88 189 ILE A O 1
ATOM 1557 N N . VAL A 1 190 ? 4.409 16.270 14.105 1.00 89.62 190 VAL A N 1
ATOM 1558 C CA . VAL A 1 190 ? 3.101 15.609 14.245 1.00 89.62 190 VAL A CA 1
ATOM 1559 C C . VAL A 1 190 ? 3.266 14.104 14.458 1.00 89.62 190 VAL A C 1
ATOM 1561 O O . VAL A 1 190 ? 2.619 13.540 15.343 1.00 89.62 190 VAL A O 1
ATOM 1564 N N . LEU A 1 191 ? 4.161 13.457 13.707 1.00 92.19 191 LEU A N 1
ATOM 1565 C CA . LEU A 1 191 ? 4.435 12.029 13.844 1.00 92.19 191 LEU A CA 1
ATOM 1566 C C . LEU A 1 191 ? 5.012 11.688 15.223 1.00 92.19 191 LEU A C 1
ATOM 1568 O O . LEU A 1 191 ? 4.560 10.724 15.835 1.00 92.19 191 LEU A O 1
ATOM 1572 N N . ILE A 1 192 ? 5.947 12.484 15.751 1.00 92.31 192 ILE A N 1
ATOM 1573 C CA . ILE A 1 192 ? 6.511 12.292 17.098 1.00 92.31 192 ILE A CA 1
ATOM 1574 C C . ILE A 1 192 ? 5.405 12.363 18.159 1.00 92.31 192 ILE A C 1
ATOM 1576 O O . ILE A 1 192 ? 5.303 11.473 19.008 1.00 92.31 192 ILE A O 1
ATOM 1580 N N . TYR A 1 193 ? 4.541 13.385 18.104 1.00 90.12 193 TYR A N 1
ATOM 1581 C CA . TYR A 1 193 ? 3.421 13.512 19.043 1.00 90.12 193 TYR A CA 1
ATOM 1582 C C . TYR A 1 193 ? 2.424 12.356 18.917 1.00 90.12 193 TYR A C 1
ATOM 1584 O O . TYR A 1 193 ? 1.943 11.861 19.941 1.00 90.12 193 TYR A O 1
ATOM 1592 N N . ALA A 1 194 ? 2.137 11.907 17.694 1.00 92.12 194 ALA A N 1
ATOM 1593 C CA . ALA A 1 194 ? 1.253 10.777 17.452 1.00 92.12 194 ALA A CA 1
ATOM 1594 C C . ALA A 1 194 ? 1.838 9.465 17.996 1.00 92.12 194 ALA A C 1
ATOM 1596 O O . ALA A 1 194 ? 1.181 8.785 18.783 1.00 92.12 194 ALA A O 1
ATOM 1597 N N . VAL A 1 195 ? 3.087 9.135 17.649 1.00 93.94 195 VAL A N 1
ATOM 1598 C CA . VAL A 1 195 ? 3.773 7.917 18.110 1.00 93.94 195 VAL A CA 1
ATOM 1599 C C . VAL A 1 195 ? 3.854 7.893 19.631 1.00 93.94 195 VAL A C 1
ATOM 1601 O O . VAL A 1 195 ? 3.482 6.893 20.241 1.00 93.94 195 VAL A O 1
ATOM 1604 N N . ARG A 1 196 ? 4.234 9.006 20.270 1.00 92.19 196 ARG A N 1
ATOM 1605 C CA . ARG A 1 196 ? 4.225 9.111 21.735 1.00 92.19 196 ARG A CA 1
ATOM 1606 C C . ARG A 1 196 ? 2.843 8.799 22.317 1.00 92.19 196 ARG A C 1
ATOM 1608 O O . ARG A 1 196 ? 2.745 8.040 23.276 1.00 92.19 196 ARG A O 1
ATOM 1615 N N . GLY A 1 197 ? 1.775 9.348 21.739 1.00 90.88 197 GLY A N 1
ATOM 1616 C CA . GLY A 1 197 ? 0.410 9.085 22.196 1.00 90.88 197 GLY A CA 1
ATOM 1617 C C . GLY A 1 197 ? -0.042 7.632 22.015 1.00 90.88 197 GLY A C 1
ATOM 1618 O O . GLY A 1 197 ? -0.775 7.115 22.863 1.00 90.88 197 GLY A O 1
ATOM 1619 N N . LEU A 1 198 ? 0.422 6.962 20.955 1.00 92.69 198 LEU A N 1
ATOM 1620 C CA . LEU A 1 198 ? 0.186 5.535 20.710 1.00 92.69 198 LEU A CA 1
ATOM 1621 C C . LEU A 1 198 ? 0.981 4.632 21.661 1.00 92.69 198 LEU A C 1
ATOM 1623 O O . LEU A 1 198 ? 0.462 3.607 22.081 1.00 92.69 198 LEU A O 1
ATOM 1627 N N . LEU A 1 199 ? 2.210 5.003 22.031 1.00 92.12 199 LEU A N 1
ATOM 1628 C CA . LEU A 1 199 ? 3.026 4.234 22.981 1.00 92.12 199 LEU A CA 1
ATOM 1629 C C . LEU A 1 199 ? 2.485 4.320 24.414 1.00 92.12 199 LEU A C 1
ATOM 1631 O O . LEU A 1 199 ? 2.578 3.368 25.183 1.00 92.12 199 LEU A O 1
ATOM 1635 N N . VAL A 1 200 ? 1.898 5.462 24.775 1.00 87.88 200 VAL A N 1
ATOM 1636 C CA . VAL A 1 200 ? 1.403 5.740 26.131 1.00 87.88 200 VAL A CA 1
ATOM 1637 C C . VAL A 1 200 ? -0.000 5.163 26.390 1.00 87.88 200 VAL A C 1
ATOM 1639 O O . VAL A 1 200 ? -0.446 5.102 27.539 1.00 87.88 200 VAL A O 1
ATOM 1642 N N . ASN A 1 201 ? -0.731 4.747 25.355 1.00 87.44 201 ASN A N 1
ATOM 1643 C CA . ASN A 1 201 ? -2.068 4.169 25.495 1.00 87.44 201 ASN A CA 1
ATOM 1644 C C . ASN A 1 201 ? -2.132 2.783 24.862 1.00 87.44 201 ASN A C 1
ATOM 1646 O O . ASN A 1 201 ? -1.652 2.562 23.756 1.00 87.44 201 ASN A O 1
ATOM 1650 N N . LYS A 1 202 ? -2.773 1.838 25.553 1.00 87.25 202 LYS A N 1
ATOM 1651 C CA . LYS A 1 202 ? -2.958 0.489 25.018 1.00 87.25 202 LYS A CA 1
ATOM 1652 C C . LYS A 1 202 ? -3.910 0.549 23.824 1.00 87.25 202 LYS A C 1
ATOM 1654 O O . LYS A 1 202 ? -5.099 0.798 23.990 1.00 87.25 202 LYS A O 1
ATOM 1659 N N . ILE A 1 203 ? -3.384 0.288 22.632 1.00 91.56 203 ILE A N 1
ATOM 1660 C CA . ILE A 1 203 ? -4.206 0.051 21.445 1.00 91.56 203 ILE A CA 1
ATOM 1661 C C . ILE A 1 203 ? -4.865 -1.331 21.522 1.00 91.56 203 ILE A C 1
ATOM 1663 O O . ILE A 1 203 ? -4.260 -2.306 21.986 1.00 91.56 203 ILE A O 1
ATOM 1667 N N . ASN A 1 204 ? -6.119 -1.414 21.081 1.00 89.38 204 ASN A N 1
ATOM 1668 C CA . ASN A 1 204 ? -6.879 -2.661 21.078 1.00 89.38 204 ASN A CA 1
ATOM 1669 C C . ASN A 1 204 ? -6.365 -3.632 19.993 1.00 89.38 204 ASN A C 1
ATOM 1671 O O . ASN A 1 204 ? -5.538 -3.280 19.150 1.00 89.38 204 ASN A O 1
ATOM 1675 N N . 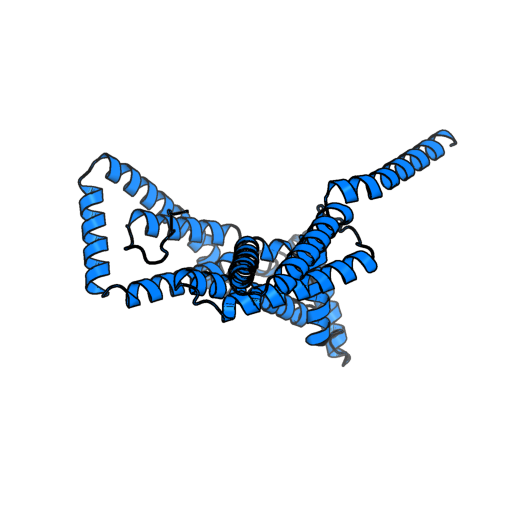LEU A 1 205 ? -6.828 -4.885 20.020 1.00 85.81 205 LEU A N 1
ATOM 1676 C CA . LEU A 1 205 ? -6.332 -5.924 19.109 1.00 85.81 205 LEU A CA 1
ATOM 1677 C C . LEU A 1 205 ? -6.598 -5.589 17.627 1.00 85.81 205 LEU A C 1
ATOM 1679 O O . LEU A 1 205 ? -5.721 -5.790 16.792 1.00 85.81 205 LEU A O 1
ATOM 1683 N N . LEU A 1 206 ? -7.762 -5.007 17.315 1.00 86.12 206 LEU A N 1
ATOM 1684 C CA . LEU A 1 206 ? -8.116 -4.545 15.966 1.00 86.12 206 LEU A CA 1
ATOM 1685 C C . LEU A 1 206 ? -7.157 -3.448 15.482 1.00 86.12 206 LEU A C 1
ATOM 1687 O O . LEU A 1 206 ? -6.647 -3.513 14.369 1.00 86.12 206 LEU A O 1
ATOM 1691 N N . GLN A 1 207 ? -6.885 -2.455 16.326 1.00 91.19 207 GLN A N 1
ATOM 1692 C CA . GLN A 1 207 ? -5.936 -1.382 16.046 1.00 91.19 207 GLN A CA 1
ATOM 1693 C C . GLN A 1 207 ? -4.530 -1.946 15.826 1.00 91.19 207 GLN A C 1
ATOM 1695 O O . GLN A 1 207 ? -3.847 -1.527 14.901 1.00 91.19 207 GLN A O 1
ATOM 1700 N N . LYS A 1 208 ? -4.100 -2.944 16.605 1.00 90.50 208 LYS A N 1
ATOM 1701 C CA . LYS A 1 208 ? -2.823 -3.631 16.350 1.00 90.50 208 LYS A CA 1
ATOM 1702 C C . LYS A 1 208 ? -2.804 -4.288 14.971 1.00 90.50 208 LYS A C 1
ATOM 1704 O O . LYS A 1 208 ? -1.846 -4.088 14.233 1.00 90.50 208 LYS A O 1
ATOM 1709 N N . ALA A 1 209 ? -3.859 -5.016 14.603 1.00 89.06 209 ALA A N 1
ATOM 1710 C CA . ALA A 1 209 ? -3.960 -5.653 13.291 1.00 89.06 209 ALA A CA 1
ATOM 1711 C C . ALA A 1 209 ? -3.929 -4.626 12.145 1.00 89.06 209 ALA A C 1
ATOM 1713 O O . ALA A 1 209 ? -3.145 -4.780 11.212 1.00 89.06 209 ALA A O 1
ATOM 1714 N N . LEU A 1 210 ? -4.707 -3.543 12.241 1.00 91.88 210 LEU A N 1
ATOM 1715 C CA . LEU A 1 210 ? -4.713 -2.463 11.246 1.00 91.88 210 LEU A CA 1
ATOM 1716 C C . LEU A 1 210 ? -3.354 -1.761 11.136 1.00 91.88 210 LEU A C 1
ATOM 1718 O O . LEU A 1 210 ? -2.918 -1.436 10.030 1.00 91.88 210 LEU A O 1
ATOM 1722 N N . LEU A 1 211 ? -2.666 -1.545 12.261 1.00 93.62 211 LEU A N 1
ATOM 1723 C CA . LEU A 1 211 ? -1.330 -0.954 12.276 1.00 93.62 211 LEU A CA 1
ATOM 1724 C C . LEU A 1 211 ? -0.316 -1.872 11.585 1.00 93.62 211 LEU A C 1
ATOM 1726 O O . LEU A 1 211 ? 0.457 -1.399 10.754 1.00 93.62 211 LEU A O 1
ATOM 1730 N N . ILE A 1 212 ? -0.362 -3.177 11.875 1.00 93.31 212 ILE A N 1
ATOM 1731 C CA . ILE A 1 212 ? 0.480 -4.187 11.220 1.00 93.31 212 ILE A CA 1
ATOM 1732 C C . ILE A 1 212 ? 0.223 -4.186 9.711 1.00 93.31 212 ILE A C 1
ATOM 1734 O O . ILE A 1 212 ? 1.171 -4.036 8.951 1.00 93.31 212 ILE A O 1
ATOM 1738 N N . ILE A 1 213 ? -1.039 -4.255 9.269 1.00 91.88 213 ILE A N 1
ATOM 1739 C CA . ILE A 1 213 ? -1.396 -4.211 7.838 1.00 91.88 213 ILE A CA 1
ATOM 1740 C C . ILE A 1 213 ? -0.833 -2.953 7.172 1.00 91.88 213 ILE A C 1
ATOM 1742 O O . ILE A 1 213 ? -0.218 -3.035 6.110 1.00 91.88 213 ILE A O 1
ATOM 1746 N N . THR A 1 214 ? -1.003 -1.796 7.815 1.00 94.06 214 THR A N 1
ATOM 1747 C CA . THR A 1 214 ? -0.536 -0.504 7.298 1.00 94.06 214 THR A CA 1
ATOM 1748 C C . THR A 1 214 ? 0.982 -0.491 7.126 1.00 94.06 214 THR A C 1
ATOM 1750 O O . THR A 1 214 ? 1.475 -0.189 6.040 1.00 94.06 214 THR A O 1
ATOM 1753 N N . ILE A 1 215 ? 1.730 -0.852 8.174 1.00 95.00 215 ILE A N 1
ATOM 1754 C CA . ILE A 1 215 ? 3.199 -0.849 8.159 1.00 95.00 215 ILE A CA 1
ATOM 1755 C C . ILE A 1 215 ? 3.729 -1.884 7.166 1.00 95.00 215 ILE A C 1
ATOM 1757 O O . ILE A 1 215 ? 4.555 -1.550 6.316 1.00 95.00 215 ILE A O 1
ATOM 1761 N N . SER A 1 216 ? 3.233 -3.121 7.230 1.00 93.88 216 SER A N 1
ATOM 1762 C CA . SER A 1 216 ? 3.652 -4.199 6.336 1.00 93.88 216 SER A CA 1
ATOM 1763 C C . SER A 1 216 ? 3.414 -3.835 4.876 1.00 93.88 216 SER A C 1
ATOM 1765 O O . SER A 1 216 ? 4.289 -4.067 4.048 1.00 93.88 216 SER A O 1
ATOM 1767 N N . TYR A 1 217 ? 2.286 -3.206 4.545 1.00 92.38 217 TYR A N 1
ATOM 1768 C CA . TYR A 1 217 ? 2.025 -2.778 3.176 1.00 92.38 217 TYR A CA 1
ATOM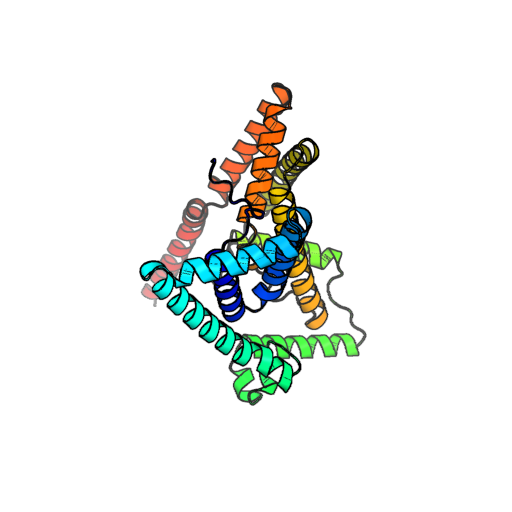 1769 C C . TYR A 1 217 ? 2.979 -1.678 2.699 1.00 92.38 217 TYR A C 1
ATOM 1771 O O . TYR A 1 217 ? 3.508 -1.775 1.592 1.00 92.38 217 TYR A O 1
ATOM 1779 N N . VAL A 1 218 ? 3.254 -0.660 3.525 1.00 94.56 218 VAL A N 1
ATOM 1780 C CA . VAL A 1 218 ? 4.236 0.384 3.174 1.00 94.56 218 VAL A CA 1
ATOM 1781 C C . VAL A 1 218 ? 5.612 -0.240 2.929 1.00 94.56 218 VAL A C 1
ATOM 1783 O O . VAL A 1 218 ? 6.259 0.089 1.933 1.00 94.56 218 VAL A O 1
ATOM 1786 N N . ILE A 1 219 ? 6.032 -1.181 3.783 1.00 95.19 219 ILE A N 1
ATOM 1787 C CA . ILE A 1 219 ? 7.293 -1.917 3.621 1.00 95.19 219 ILE A CA 1
ATOM 1788 C C . ILE A 1 219 ? 7.284 -2.725 2.322 1.00 95.19 219 ILE A C 1
ATOM 1790 O O . ILE A 1 219 ? 8.244 -2.651 1.563 1.00 95.19 219 ILE A O 1
ATOM 1794 N N . LEU A 1 220 ? 6.210 -3.454 2.018 1.00 92.69 220 LEU A N 1
ATOM 1795 C CA . LEU A 1 220 ? 6.100 -4.235 0.783 1.00 92.69 220 LEU A CA 1
ATOM 1796 C C . LEU A 1 220 ? 6.209 -3.351 -0.464 1.00 92.69 220 LEU A C 1
ATOM 1798 O O . LEU A 1 220 ? 6.956 -3.685 -1.381 1.00 92.69 220 LEU A O 1
ATOM 1802 N N . VAL A 1 221 ? 5.531 -2.200 -0.488 1.00 93.00 221 VAL A N 1
ATOM 1803 C CA . VAL A 1 221 ? 5.628 -1.235 -1.597 1.00 93.00 221 VAL A CA 1
ATOM 1804 C C . VAL A 1 221 ? 7.044 -0.665 -1.714 1.00 93.00 221 VAL A C 1
ATOM 1806 O O . VAL A 1 221 ? 7.564 -0.519 -2.824 1.00 93.00 221 VAL A O 1
ATOM 1809 N N . PHE A 1 222 ? 7.692 -0.354 -0.589 1.00 95.94 222 PHE A N 1
ATOM 1810 C CA . PHE A 1 222 ? 9.079 0.102 -0.570 1.00 95.94 222 PHE A CA 1
ATOM 1811 C C . PHE A 1 222 ? 10.032 -0.961 -1.132 1.00 95.94 222 PHE A C 1
ATOM 1813 O O . PHE A 1 222 ? 10.779 -0.676 -2.068 1.00 95.94 222 PHE A O 1
ATOM 1820 N N . MET A 1 223 ? 9.959 -2.190 -0.618 1.00 95.50 223 MET A N 1
ATOM 1821 C CA . MET A 1 223 ? 10.817 -3.306 -1.024 1.00 95.50 223 MET A CA 1
ATOM 1822 C C . MET A 1 223 ? 10.589 -3.688 -2.485 1.00 95.50 223 MET A C 1
ATOM 1824 O O . MET A 1 223 ? 11.553 -3.935 -3.206 1.00 95.50 223 MET A O 1
ATOM 1828 N N . TYR A 1 224 ? 9.340 -3.659 -2.957 1.00 93.00 224 TYR A N 1
ATOM 1829 C CA . TYR A 1 224 ? 9.017 -3.850 -4.368 1.00 93.00 224 TYR A CA 1
ATOM 1830 C C . TYR A 1 224 ? 9.704 -2.793 -5.241 1.00 93.00 224 TYR A C 1
ATOM 1832 O O . TYR A 1 224 ? 10.430 -3.140 -6.171 1.00 93.00 224 TYR A O 1
ATOM 1840 N N . ASN A 1 225 ? 9.553 -1.505 -4.915 1.00 94.81 225 ASN A N 1
ATOM 1841 C CA . ASN A 1 225 ? 10.188 -0.430 -5.680 1.00 94.81 225 ASN A CA 1
ATOM 1842 C C . ASN A 1 225 ? 11.722 -0.505 -5.619 1.00 94.81 225 ASN A C 1
ATOM 1844 O O . ASN A 1 225 ? 12.387 -0.227 -6.617 1.00 94.81 225 ASN A O 1
ATOM 1848 N N . TYR A 1 226 ? 12.288 -0.886 -4.470 1.00 96.19 226 TYR A N 1
ATOM 1849 C CA . TYR A 1 226 ? 13.730 -1.069 -4.325 1.00 96.19 226 TYR A CA 1
ATOM 1850 C C . TYR A 1 226 ? 14.234 -2.225 -5.185 1.00 96.19 226 TYR A C 1
ATOM 1852 O O . TYR A 1 226 ? 15.223 -2.074 -5.896 1.00 96.19 226 TYR A O 1
ATOM 1860 N N . ASN A 1 227 ? 13.521 -3.352 -5.197 1.00 94.81 227 ASN A N 1
ATOM 1861 C CA . ASN A 1 227 ? 13.852 -4.487 -6.049 1.00 94.81 227 ASN A CA 1
ATOM 1862 C C . ASN A 1 227 ? 13.781 -4.119 -7.542 1.00 94.81 227 ASN A C 1
ATOM 1864 O O . ASN A 1 227 ? 14.676 -4.464 -8.309 1.00 94.81 227 ASN A O 1
ATOM 1868 N N . ILE A 1 228 ? 12.769 -3.344 -7.950 1.00 93.81 228 ILE A N 1
ATOM 1869 C CA . ILE A 1 228 ? 12.667 -2.795 -9.311 1.00 93.81 228 ILE A CA 1
ATOM 1870 C C . ILE A 1 228 ? 13.872 -1.906 -9.636 1.00 93.81 228 ILE A C 1
ATOM 1872 O O . ILE A 1 228 ? 14.461 -2.058 -10.703 1.00 93.81 228 ILE A O 1
ATOM 1876 N N . TYR A 1 229 ? 14.295 -1.031 -8.722 1.00 95.69 229 TYR A N 1
ATOM 1877 C CA . TYR A 1 229 ? 15.507 -0.231 -8.906 1.00 95.69 229 TYR A CA 1
ATOM 1878 C C . TYR A 1 229 ? 16.763 -1.102 -9.041 1.00 95.69 229 TYR A C 1
ATOM 1880 O O . TYR A 1 229 ? 17.549 -0.898 -9.960 1.00 95.69 229 TYR A O 1
ATOM 1888 N N . ARG A 1 230 ? 16.935 -2.112 -8.184 1.00 95.19 230 ARG A N 1
ATOM 1889 C CA . ARG A 1 230 ? 18.062 -3.055 -8.262 1.00 95.19 230 ARG A CA 1
ATOM 1890 C C . ARG A 1 230 ? 18.074 -3.843 -9.571 1.00 95.19 230 ARG A C 1
ATOM 1892 O O . ARG A 1 230 ? 19.142 -4.211 -10.047 1.00 95.19 230 ARG A O 1
ATOM 1899 N N . TYR A 1 231 ? 16.904 -4.085 -10.155 1.00 94.25 231 TYR A N 1
ATOM 1900 C CA . TYR A 1 231 ? 16.776 -4.783 -11.425 1.00 94.25 231 TYR A CA 1
ATOM 1901 C C . TYR A 1 231 ? 16.985 -3.866 -12.641 1.00 94.25 231 TYR A C 1
ATOM 1903 O O . TYR A 1 231 ? 17.648 -4.262 -13.591 1.00 94.25 231 TYR A O 1
ATOM 1911 N N . TYR A 1 232 ? 16.449 -2.647 -12.655 1.00 94.94 232 TYR A N 1
ATOM 1912 C CA . TYR A 1 232 ? 16.531 -1.764 -13.828 1.00 94.94 232 TYR A CA 1
ATOM 1913 C C . TYR A 1 232 ? 17.637 -0.706 -13.748 1.00 94.94 232 TYR A C 1
ATOM 1915 O O . TYR A 1 232 ? 17.872 -0.021 -14.733 1.00 94.94 232 TYR A O 1
ATOM 1923 N N . GLY A 1 233 ? 18.276 -0.514 -12.596 1.00 93.69 233 GLY A N 1
ATOM 1924 C CA . GLY A 1 233 ? 19.243 0.567 -12.375 1.00 93.69 233 GLY A CA 1
ATOM 1925 C C . GLY A 1 233 ? 18.617 1.959 -12.263 1.00 93.69 233 GLY A C 1
ATOM 1926 O O . GLY A 1 233 ? 19.332 2.940 -12.081 1.00 93.69 233 GLY A O 1
ATOM 1927 N N . TYR A 1 234 ? 17.287 2.059 -12.342 1.00 92.94 234 TYR A N 1
ATOM 1928 C CA . TYR A 1 234 ? 16.552 3.319 -12.317 1.00 92.94 234 TYR A CA 1
ATOM 1929 C C . TYR A 1 234 ? 15.300 3.212 -11.426 1.00 92.94 234 TYR A C 1
ATOM 1931 O O . TYR A 1 234 ? 14.618 2.181 -11.454 1.00 92.94 234 TYR A O 1
ATOM 1939 N N . PRO A 1 235 ? 14.959 4.242 -10.625 1.00 92.12 235 PRO A N 1
ATOM 1940 C CA . PRO A 1 235 ? 13.820 4.230 -9.701 1.00 92.12 235 PRO A CA 1
ATOM 1941 C C . PRO A 1 235 ? 12.477 4.425 -10.432 1.00 92.12 235 PRO A C 1
ATOM 1943 O O . PRO A 1 235 ? 11.744 5.398 -10.219 1.00 92.12 235 PRO A O 1
ATOM 1946 N N . PHE A 1 236 ? 12.135 3.497 -11.329 1.00 86.31 236 PHE A N 1
ATOM 1947 C CA . PHE A 1 236 ? 10.871 3.534 -12.057 1.00 86.31 236 PHE A CA 1
ATOM 1948 C C . PHE A 1 236 ? 9.663 3.342 -11.147 1.00 86.31 236 PHE A C 1
ATOM 1950 O O . PHE A 1 236 ? 9.726 2.726 -10.087 1.00 86.31 236 PHE A O 1
ATOM 1957 N N . ALA A 1 237 ? 8.524 3.846 -11.628 1.00 83.12 237 ALA A N 1
ATOM 1958 C CA . ALA A 1 237 ? 7.196 3.532 -11.113 1.00 83.12 237 ALA A CA 1
ATOM 1959 C C . ALA A 1 237 ? 6.956 3.831 -9.620 1.00 83.12 237 ALA A C 1
ATOM 1961 O O . ALA A 1 237 ? 5.917 3.439 -9.109 1.00 83.12 237 ALA A O 1
ATOM 1962 N N . ILE A 1 238 ? 7.825 4.581 -8.931 1.00 92.00 238 ILE A N 1
ATOM 1963 C CA . ILE A 1 238 ? 7.562 5.023 -7.553 1.00 92.00 238 ILE A CA 1
ATOM 1964 C C . ILE A 1 238 ? 6.392 6.000 -7.566 1.00 92.00 238 ILE A C 1
ATOM 1966 O O . ILE A 1 238 ? 6.546 7.129 -8.012 1.00 92.00 238 ILE A O 1
ATOM 1970 N N . GLN A 1 239 ? 5.206 5.603 -7.125 1.00 88.50 239 GLN A N 1
ATOM 1971 C CA . GLN A 1 239 ? 4.038 6.477 -7.177 1.00 88.50 239 GLN A CA 1
ATOM 1972 C C . GLN A 1 239 ? 3.347 6.528 -5.826 1.00 88.50 239 GLN A C 1
ATOM 1974 O O . GLN A 1 239 ? 3.082 5.498 -5.212 1.00 88.50 239 GLN A O 1
ATOM 1979 N N . GLY A 1 240 ? 2.995 7.745 -5.412 1.00 86.75 240 GLY A N 1
ATOM 1980 C CA . GLY A 1 240 ? 2.270 7.998 -4.174 1.00 86.75 240 GLY A CA 1
ATOM 1981 C C . GLY A 1 240 ? 0.947 7.242 -4.076 1.00 86.75 240 GLY A C 1
ATOM 1982 O O . GLY A 1 240 ? 0.609 6.692 -3.031 1.00 86.75 240 GLY A O 1
ATOM 1983 N N . ARG A 1 241 ? 0.255 7.093 -5.216 1.00 86.50 241 ARG A N 1
ATOM 1984 C CA . ARG A 1 241 ? -1.017 6.362 -5.308 1.00 86.50 241 ARG A CA 1
ATOM 1985 C C . ARG A 1 241 ? -0.956 4.913 -4.832 1.00 86.50 241 ARG A C 1
ATOM 1987 O O . ARG A 1 241 ? -1.987 4.348 -4.490 1.00 86.50 241 ARG A O 1
ATOM 1994 N N . TYR A 1 242 ? 0.227 4.302 -4.804 1.00 88.94 242 TYR A N 1
ATOM 1995 C CA . TYR A 1 242 ? 0.363 2.943 -4.290 1.00 88.94 242 TYR A CA 1
ATOM 1996 C C . TYR A 1 242 ? 0.079 2.858 -2.796 1.00 88.94 242 TYR A C 1
ATOM 1998 O O . TYR A 1 242 ? -0.322 1.792 -2.352 1.00 88.94 242 TYR A O 1
ATOM 2006 N N . LEU A 1 243 ? 0.210 3.958 -2.046 1.00 91.25 243 LEU A N 1
ATOM 2007 C CA . LEU A 1 243 ? -0.089 4.010 -0.615 1.00 91.25 243 LEU A CA 1
ATOM 2008 C C . LEU A 1 243 ? -1.551 4.362 -0.298 1.00 91.25 243 LEU A C 1
ATOM 2010 O O . LEU A 1 243 ? -1.966 4.183 0.844 1.00 91.25 243 LEU A O 1
ATOM 2014 N N . LEU A 1 244 ? -2.355 4.803 -1.278 1.00 88.50 244 LEU A N 1
ATOM 2015 C CA . LEU A 1 244 ? -3.765 5.178 -1.063 1.00 88.50 244 LEU A CA 1
ATOM 2016 C C . LEU A 1 244 ? -4.601 4.123 -0.320 1.00 88.50 244 LEU A C 1
ATOM 2018 O O . LEU A 1 244 ? -5.372 4.532 0.544 1.00 88.50 244 LEU A O 1
ATOM 2022 N N . PRO A 1 245 ? -4.435 2.804 -0.553 1.00 87.25 245 PRO A N 1
ATOM 2023 C CA . PRO A 1 245 ? -5.200 1.795 0.180 1.00 87.25 245 PRO A CA 1
ATOM 2024 C C . PRO A 1 245 ? -4.979 1.797 1.700 1.00 87.25 245 PRO A C 1
ATOM 2026 O O . PRO A 1 245 ? -5.853 1.349 2.434 1.00 87.25 245 PRO A O 1
ATOM 2029 N N . VAL A 1 246 ? -3.832 2.289 2.186 1.00 92.19 246 VAL A N 1
ATOM 2030 C CA . VAL A 1 246 ? -3.492 2.286 3.623 1.00 92.19 246 VAL A CA 1
ATOM 2031 C C . VAL A 1 246 ? -3.344 3.678 4.231 1.00 92.19 246 VAL A C 1
ATOM 2033 O O . VAL A 1 246 ? -3.270 3.807 5.452 1.00 92.19 246 VAL A O 1
ATOM 2036 N N . LEU A 1 247 ? -3.328 4.732 3.411 1.00 90.62 247 LEU A N 1
ATOM 2037 C CA . LEU A 1 247 ? -3.242 6.114 3.888 1.00 90.62 247 LEU A CA 1
ATOM 2038 C C . LEU A 1 247 ? -4.357 6.484 4.884 1.00 90.62 247 LEU A C 1
ATOM 2040 O O . LEU A 1 247 ? -4.024 7.078 5.910 1.00 90.62 247 LEU A O 1
ATOM 2044 N N . PRO A 1 248 ? -5.636 6.094 4.690 1.00 92.19 248 PRO A N 1
ATOM 2045 C CA . PRO A 1 248 ? -6.679 6.347 5.686 1.00 92.19 248 PRO A CA 1
ATOM 2046 C C . PRO A 1 248 ? -6.363 5.742 7.059 1.00 92.19 248 PRO A C 1
ATOM 2048 O O . PRO A 1 248 ? -6.604 6.379 8.083 1.00 92.19 248 PRO A O 1
ATOM 2051 N N . PHE A 1 249 ? -5.771 4.544 7.098 1.00 93.94 249 PHE A N 1
ATOM 2052 C CA . PHE A 1 249 ? -5.369 3.901 8.350 1.00 93.94 249 PHE A CA 1
ATOM 2053 C C . PHE A 1 249 ? -4.168 4.605 8.982 1.00 93.94 249 PHE A C 1
ATOM 2055 O O . PHE A 1 249 ? -4.157 4.830 10.191 1.00 93.94 249 PHE A O 1
ATOM 2062 N N . ALA A 1 250 ? -3.190 5.024 8.176 1.00 94.00 250 ALA A N 1
ATOM 2063 C CA . ALA A 1 250 ? -2.076 5.832 8.659 1.00 94.00 250 ALA A CA 1
ATOM 2064 C C . ALA A 1 250 ? -2.576 7.141 9.299 1.00 94.00 250 ALA A C 1
ATOM 2066 O O . ALA A 1 250 ? -2.191 7.456 10.426 1.00 94.00 250 ALA A O 1
ATOM 2067 N N . TYR A 1 251 ? -3.495 7.861 8.644 1.00 92.81 251 TYR A N 1
ATOM 2068 C CA . TYR A 1 251 ? -4.107 9.067 9.210 1.00 92.81 251 TYR A CA 1
ATOM 2069 C C . TYR A 1 251 ? -4.923 8.773 10.467 1.00 92.81 251 TYR A C 1
ATOM 2071 O O . TYR A 1 251 ? -4.823 9.522 11.437 1.00 92.81 251 TYR A O 1
ATOM 2079 N N . TYR A 1 252 ? -5.671 7.668 10.492 1.00 94.94 252 TYR A N 1
ATOM 2080 C CA . TYR A 1 252 ? -6.372 7.218 11.690 1.00 94.94 252 TYR A CA 1
ATOM 2081 C C . TYR A 1 252 ? -5.413 7.060 12.879 1.00 94.94 252 TYR A C 1
ATOM 2083 O O . TYR A 1 252 ? -5.698 7.587 13.952 1.00 94.94 252 TYR A O 1
ATOM 2091 N N . PHE A 1 253 ? -4.257 6.410 12.701 1.00 95.25 253 PHE A N 1
ATOM 2092 C CA . PHE A 1 253 ? -3.268 6.253 13.776 1.00 95.25 253 PHE A CA 1
ATOM 2093 C C . PHE A 1 253 ? -2.604 7.566 14.182 1.00 95.25 253 PHE A C 1
ATOM 2095 O O . PHE A 1 253 ? -2.350 7.765 15.371 1.00 95.25 253 PHE A O 1
ATOM 2102 N N . VAL A 1 254 ? -2.367 8.475 13.232 1.00 94.00 254 VAL A N 1
ATOM 2103 C CA . VAL A 1 254 ? -1.875 9.823 13.542 1.00 94.00 254 VAL A CA 1
ATOM 2104 C C . VAL A 1 254 ? -2.875 10.555 14.435 1.00 94.00 254 VAL A C 1
ATOM 2106 O O . VAL A 1 254 ? -2.513 11.003 15.521 1.00 94.00 254 VAL A O 1
ATOM 2109 N N . VAL A 1 255 ? -4.146 10.618 14.030 1.00 93.31 255 VAL A N 1
ATOM 2110 C CA . VAL A 1 255 ? -5.206 11.290 14.796 1.00 93.31 255 VAL A CA 1
ATOM 2111 C C . VAL A 1 255 ? -5.416 10.618 16.151 1.00 93.31 255 VAL A C 1
ATOM 2113 O O . VAL A 1 255 ? -5.450 11.305 17.170 1.00 93.31 255 VAL A O 1
ATOM 2116 N N . LEU A 1 256 ? -5.494 9.285 16.190 1.00 93.81 256 LEU A N 1
ATOM 2117 C CA . LEU A 1 256 ? -5.634 8.520 17.429 1.00 93.81 256 LEU A CA 1
ATOM 2118 C C . LEU A 1 256 ? -4.490 8.831 18.399 1.00 93.81 256 LEU A C 1
ATOM 2120 O O . LEU A 1 256 ? -4.741 9.096 19.571 1.00 93.81 256 LEU A O 1
ATOM 2124 N N . GLY A 1 257 ? -3.247 8.841 17.912 1.00 94.06 257 GLY A N 1
ATOM 2125 C CA . GLY A 1 257 ? -2.071 9.198 18.697 1.00 94.06 257 GLY A CA 1
ATOM 2126 C C . GLY A 1 257 ? -2.143 10.622 19.247 1.00 94.06 257 GLY A C 1
ATOM 2127 O O . GLY A 1 257 ? -1.912 10.835 20.435 1.00 94.06 257 GLY A O 1
ATOM 2128 N N . LEU A 1 258 ? -2.527 11.594 18.419 1.00 92.19 258 LEU A N 1
ATOM 2129 C CA . LEU A 1 258 ? -2.681 12.987 18.846 1.00 92.19 258 LEU A CA 1
ATOM 2130 C C . LEU A 1 258 ? -3.766 13.152 19.919 1.00 92.19 258 LEU A C 1
ATOM 2132 O O . LEU A 1 258 ? -3.511 13.794 20.935 1.00 92.19 258 LEU A O 1
ATOM 2136 N N . VAL A 1 259 ? -4.940 12.537 19.743 1.00 92.06 259 VAL A N 1
ATOM 2137 C CA . VAL A 1 259 ? -6.041 12.565 20.728 1.00 92.06 259 VAL A CA 1
ATOM 2138 C C . VAL A 1 259 ? -5.595 11.938 22.049 1.00 92.06 259 VAL A C 1
ATOM 2140 O O . VAL A 1 259 ? -5.735 12.530 23.119 1.00 92.06 259 VAL A O 1
ATOM 2143 N N . ASN A 1 260 ? -4.969 10.769 21.969 1.00 91.81 260 ASN A N 1
ATOM 2144 C CA . ASN A 1 260 ? -4.408 10.056 23.109 1.00 91.81 260 ASN A CA 1
ATOM 2145 C C . ASN A 1 260 ? -3.385 10.887 23.896 1.00 91.81 260 ASN A C 1
ATOM 2147 O O . ASN A 1 260 ? -3.317 10.795 25.124 1.00 91.81 260 ASN A O 1
ATOM 2151 N N . ASN A 1 261 ? -2.582 11.685 23.191 1.00 90.00 261 ASN A N 1
ATOM 2152 C CA . ASN A 1 261 ? -1.593 12.568 23.793 1.00 90.00 261 ASN A CA 1
ATOM 2153 C C . ASN A 1 261 ? -2.254 13.823 24.391 1.00 90.00 261 ASN A C 1
ATOM 2155 O O . ASN A 1 261 ? -1.938 14.208 25.516 1.00 90.00 261 ASN A O 1
ATOM 2159 N N . TYR A 1 262 ? -3.237 14.408 23.699 1.00 89.25 262 TYR A N 1
ATOM 2160 C CA . TYR A 1 262 ? -3.966 15.610 24.119 1.00 89.25 262 TYR A CA 1
ATOM 2161 C C . TYR A 1 262 ? -4.569 15.499 25.525 1.00 89.25 262 TYR A C 1
ATOM 2163 O O . TYR A 1 262 ? -4.532 16.454 26.305 1.00 89.25 262 TYR A O 1
ATOM 2171 N N . HIS A 1 263 ? -5.095 14.326 25.880 1.00 85.06 263 HIS A N 1
ATOM 2172 C CA . HIS A 1 263 ? -5.683 14.102 27.200 1.00 85.06 263 HIS A CA 1
ATOM 2173 C C . HIS A 1 263 ? -4.649 14.013 28.333 1.00 85.06 263 HIS A C 1
ATOM 2175 O O . HIS A 1 263 ? -5.012 14.240 29.483 1.00 85.06 263 HIS A O 1
ATOM 2181 N N . LYS A 1 264 ? -3.373 13.740 28.028 1.00 85.00 264 LYS A N 1
ATOM 2182 C CA . LYS A 1 264 ? -2.320 13.474 29.026 1.00 85.00 264 LYS A CA 1
ATOM 2183 C C . LYS A 1 264 ? -1.294 14.598 29.190 1.00 85.00 264 LYS A C 1
ATOM 2185 O O . LYS A 1 264 ? -0.537 14.593 30.155 1.00 85.00 264 LYS A O 1
ATOM 2190 N N . ILE A 1 265 ? -1.235 15.549 28.262 1.00 87.50 265 ILE A N 1
ATOM 2191 C CA . ILE A 1 265 ? -0.255 16.645 28.296 1.00 87.50 265 ILE A CA 1
ATOM 2192 C C . ILE A 1 265 ? -0.716 17.831 29.159 1.00 87.50 265 ILE A C 1
ATOM 2194 O O . ILE A 1 265 ? -1.910 18.100 29.307 1.00 87.50 265 ILE A O 1
ATOM 2198 N N . THR A 1 266 ? 0.253 18.573 29.705 1.00 88.38 266 THR A N 1
ATOM 2199 C CA . THR A 1 266 ? 0.027 19.808 30.477 1.00 88.38 266 THR A CA 1
ATOM 2200 C C . THR A 1 266 ? -0.637 20.895 29.625 1.00 88.38 266 THR A C 1
ATOM 2202 O O . THR A 1 266 ? -0.510 20.898 28.399 1.00 88.38 266 THR A O 1
ATOM 2205 N N . LYS A 1 267 ? -1.322 21.863 30.257 1.00 87.44 267 LYS A N 1
ATOM 2206 C CA . LYS A 1 267 ? -2.000 22.972 29.549 1.00 87.44 267 LYS A CA 1
ATOM 2207 C C . LYS A 1 267 ? -1.066 23.726 28.584 1.00 87.44 267 LYS A C 1
ATOM 2209 O O . LYS A 1 267 ? -1.474 24.021 27.464 1.00 87.44 267 LYS A O 1
ATOM 2214 N N . ALA A 1 268 ? 0.185 23.974 28.983 1.00 80.56 268 ALA A N 1
ATOM 2215 C CA . ALA A 1 268 ? 1.189 24.625 28.136 1.00 80.56 268 ALA A CA 1
ATOM 2216 C C . ALA A 1 268 ? 1.490 23.808 26.864 1.00 80.56 268 ALA A C 1
ATOM 2218 O O . ALA A 1 268 ? 1.418 24.332 25.755 1.00 80.56 268 ALA A O 1
ATOM 2219 N N . ASN A 1 269 ? 1.707 22.499 27.006 1.00 84.75 269 ASN A N 1
ATOM 2220 C CA . ASN A 1 269 ? 1.978 21.609 25.876 1.00 84.75 269 ASN A CA 1
ATOM 2221 C C . ASN A 1 269 ? 0.759 21.438 24.954 1.00 84.75 269 ASN A C 1
ATOM 2223 O O . ASN A 1 269 ? 0.934 21.284 23.745 1.00 84.75 269 ASN A O 1
ATOM 2227 N N . LYS A 1 270 ? -0.475 21.516 25.484 1.00 87.56 270 LYS A N 1
ATOM 2228 C CA . LYS A 1 270 ? -1.701 21.537 24.658 1.00 87.56 270 LYS A CA 1
ATOM 2229 C C . LYS A 1 270 ? -1.710 22.731 23.715 1.00 87.56 270 LYS A C 1
ATOM 2231 O O . LYS A 1 270 ? -1.977 22.553 22.530 1.00 87.56 270 LYS A O 1
ATOM 2236 N N . LYS A 1 271 ? -1.387 23.926 24.226 1.00 88.06 271 LYS A N 1
ATOM 2237 C CA . LYS A 1 271 ? -1.317 25.148 23.415 1.00 88.06 271 LYS A CA 1
ATOM 2238 C C . LYS A 1 271 ? -0.291 24.988 22.295 1.00 88.06 271 LYS A C 1
ATOM 2240 O O . LYS A 1 271 ? -0.630 25.227 21.142 1.00 88.06 271 LYS A O 1
ATOM 2245 N N . THR A 1 272 ? 0.909 24.500 22.611 1.00 85.69 272 THR A N 1
ATOM 2246 C CA . THR A 1 272 ? 1.954 24.232 21.609 1.00 85.69 272 THR A CA 1
ATOM 2247 C C . THR A 1 272 ? 1.484 23.240 20.545 1.00 85.69 272 THR A C 1
ATOM 2249 O O . THR A 1 272 ? 1.633 23.506 19.356 1.00 85.69 272 THR A O 1
ATOM 2252 N N . MET A 1 273 ? 0.862 22.126 20.945 1.00 84.12 273 MET A N 1
ATOM 2253 C CA . MET A 1 273 ? 0.346 21.125 20.007 1.00 84.12 273 MET A CA 1
ATOM 2254 C C . MET A 1 273 ? -0.737 21.704 19.084 1.00 84.12 273 MET A C 1
ATOM 2256 O O . MET A 1 273 ? -0.687 21.479 17.878 1.00 84.12 273 MET A O 1
ATOM 2260 N N . ILE A 1 274 ? -1.686 22.479 19.622 1.00 88.19 274 ILE A N 1
ATOM 2261 C CA . ILE A 1 274 ? -2.744 23.131 18.832 1.00 88.19 274 ILE A CA 1
ATOM 2262 C C . ILE A 1 274 ? -2.142 24.131 17.844 1.00 88.19 274 ILE A C 1
ATOM 2264 O O . ILE A 1 274 ? -2.505 24.112 16.672 1.00 88.19 274 ILE A O 1
ATOM 2268 N N . VAL A 1 275 ? -1.199 24.968 18.285 1.00 88.12 275 VAL A N 1
ATOM 2269 C CA . VAL A 1 275 ? -0.522 25.938 17.410 1.00 88.12 275 VAL A CA 1
ATOM 2270 C C . VAL A 1 275 ? 0.209 25.223 16.273 1.00 88.12 275 VAL A C 1
ATOM 2272 O O . VAL A 1 275 ? 0.058 25.612 15.120 1.00 88.12 275 VAL A O 1
ATOM 2275 N N . LEU A 1 276 ? 0.933 24.139 16.562 1.00 84.88 276 LEU A N 1
ATOM 2276 C CA . LEU A 1 276 ? 1.618 23.344 15.538 1.00 84.88 276 LEU A CA 1
ATOM 2277 C C . LEU A 1 276 ? 0.642 22.707 14.540 1.00 84.88 276 LEU A C 1
ATOM 2279 O O . LEU A 1 276 ? 0.905 22.719 13.339 1.00 84.88 276 LEU A O 1
ATOM 2283 N N . LEU A 1 277 ? -0.491 22.183 15.017 1.00 85.94 277 LEU A N 1
ATOM 2284 C CA . LEU A 1 277 ? -1.532 21.620 14.155 1.00 85.94 277 LEU A CA 1
ATOM 2285 C C . LEU A 1 277 ? -2.204 22.690 13.291 1.00 85.94 277 LEU A C 1
ATOM 2287 O O . LEU A 1 277 ? -2.472 22.429 12.122 1.00 85.94 277 LEU A O 1
ATOM 2291 N N . LEU A 1 278 ? -2.434 23.889 13.829 1.00 88.81 278 LEU A N 1
ATOM 2292 C CA . LEU A 1 278 ? -2.966 25.021 13.070 1.00 88.81 278 LEU A CA 1
ATOM 2293 C C . LEU A 1 278 ? -1.975 25.491 12.007 1.00 88.81 278 LEU A C 1
ATOM 2295 O O . LEU A 1 278 ? -2.368 25.649 10.857 1.00 88.81 278 LEU A O 1
ATOM 2299 N N . ILE A 1 279 ? -0.692 25.645 12.349 1.00 85.81 279 ILE A N 1
ATOM 2300 C CA . ILE A 1 279 ? 0.360 25.984 11.379 1.00 85.81 279 ILE A CA 1
ATOM 2301 C C . ILE A 1 279 ? 0.409 24.931 10.272 1.00 85.81 279 ILE A C 1
ATOM 2303 O O . ILE A 1 279 ? 0.438 25.284 9.094 1.00 85.81 279 ILE A O 1
ATOM 2307 N N . PHE A 1 280 ? 0.370 23.645 10.628 1.00 83.50 280 PHE A N 1
ATOM 2308 C CA . PHE A 1 280 ? 0.349 22.559 9.653 1.00 83.50 280 PHE A CA 1
ATOM 2309 C C . PHE A 1 280 ? -0.890 22.625 8.754 1.00 83.50 280 PHE A C 1
ATOM 2311 O O . PHE A 1 280 ? -0.754 22.599 7.534 1.00 83.50 280 PHE A O 1
ATOM 2318 N N . LEU A 1 281 ? -2.086 22.768 9.332 1.00 85.56 281 LEU A N 1
ATOM 2319 C CA . LEU A 1 281 ? -3.338 22.866 8.584 1.00 85.56 281 LEU A CA 1
ATOM 2320 C C . LEU A 1 281 ? -3.326 24.062 7.628 1.00 85.56 281 LEU A C 1
ATOM 2322 O O . LEU A 1 281 ? -3.623 23.898 6.448 1.00 85.56 281 LEU A O 1
ATOM 2326 N N . VAL A 1 282 ? -2.934 25.242 8.112 1.00 86.00 282 VAL A N 1
ATOM 2327 C CA . VAL A 1 282 ? -2.817 26.453 7.294 1.00 86.00 282 VAL A CA 1
ATOM 2328 C C . VAL A 1 282 ? -1.797 26.236 6.184 1.00 86.00 282 VAL A C 1
ATOM 2330 O O . VAL A 1 282 ? -2.096 26.544 5.038 1.00 86.00 282 VAL A O 1
ATOM 2333 N N . THR A 1 283 ? -0.637 25.644 6.470 1.00 79.00 283 THR A N 1
ATOM 2334 C CA . THR A 1 283 ? 0.387 25.332 5.457 1.00 79.00 283 THR A CA 1
ATOM 2335 C C . THR A 1 283 ? -0.174 24.403 4.380 1.00 79.00 283 THR A C 1
ATOM 2337 O O . THR A 1 283 ? -0.040 24.682 3.192 1.00 79.00 283 THR A O 1
ATOM 2340 N N . VAL A 1 284 ? -0.852 23.320 4.768 1.00 77.44 284 VAL A N 1
ATOM 2341 C CA . VAL A 1 284 ? -1.442 22.360 3.825 1.00 77.44 284 VAL A CA 1
ATOM 2342 C C . VAL A 1 284 ? -2.529 23.029 2.980 1.00 77.44 284 VAL A C 1
ATOM 2344 O O . VAL A 1 284 ? -2.513 22.925 1.755 1.00 77.44 284 VAL A O 1
ATOM 2347 N N . VAL A 1 285 ? -3.447 23.771 3.599 1.00 81.56 285 VAL A N 1
ATOM 2348 C CA . VAL A 1 285 ? -4.546 24.440 2.888 1.00 81.56 285 VAL A CA 1
ATOM 2349 C C . VAL A 1 285 ? -4.030 25.554 1.974 1.00 81.56 285 VAL A C 1
ATOM 2351 O O . VAL A 1 285 ? -4.473 25.666 0.835 1.00 81.56 285 VAL A O 1
ATOM 2354 N N . THR A 1 286 ? -3.076 26.364 2.417 1.00 79.31 286 THR A N 1
ATOM 2355 C CA . THR A 1 286 ? -2.614 27.532 1.648 1.00 79.31 286 THR A CA 1
ATOM 2356 C C . THR A 1 286 ? -1.542 27.204 0.616 1.00 79.31 286 THR A C 1
ATOM 2358 O O . THR A 1 286 ? -1.418 27.940 -0.355 1.00 79.31 286 THR A O 1
ATOM 2361 N N . LEU A 1 287 ? -0.769 26.127 0.784 1.00 73.69 287 LEU A N 1
ATOM 2362 C CA . LEU A 1 287 ? 0.363 25.818 -0.103 1.00 73.69 287 LEU A CA 1
ATOM 2363 C C . LEU A 1 287 ? 0.148 24.557 -0.941 1.00 73.69 287 LEU A C 1
ATOM 2365 O O . LEU A 1 287 ? 0.775 24.417 -1.990 1.00 73.69 287 LEU A O 1
ATOM 2369 N N . ILE A 1 288 ? -0.710 23.641 -0.485 1.00 72.19 288 ILE A N 1
ATOM 2370 C CA . ILE A 1 288 ? -0.905 22.323 -1.109 1.00 72.19 288 ILE A CA 1
ATOM 2371 C C . ILE A 1 288 ? -2.326 22.174 -1.666 1.00 72.19 288 ILE A C 1
ATOM 2373 O O . ILE A 1 288 ? -2.545 21.328 -2.534 1.00 72.19 288 ILE A O 1
ATOM 2377 N N . SER A 1 289 ? -3.298 22.993 -1.237 1.00 73.50 289 SER A N 1
ATOM 2378 C CA . SER A 1 289 ? -4.662 22.839 -1.747 1.00 73.50 289 SER A CA 1
ATOM 2379 C C . SER A 1 289 ? -4.713 23.013 -3.269 1.00 73.50 289 SER A C 1
ATOM 2381 O O . SER A 1 289 ? -4.036 23.885 -3.830 1.00 73.50 289 SER A O 1
ATOM 2383 N N . PRO A 1 290 ? -5.556 22.226 -3.963 1.00 67.94 290 PRO A N 1
ATOM 2384 C CA . PRO A 1 290 ? -5.751 22.373 -5.398 1.00 67.94 290 PRO A CA 1
ATOM 2385 C C . PRO A 1 290 ? -6.106 23.804 -5.811 1.00 67.94 290 PRO A C 1
ATOM 2387 O O . PRO A 1 290 ? -5.703 24.212 -6.897 1.00 67.94 290 PRO A O 1
ATOM 2390 N N . MET A 1 291 ? -6.801 24.552 -4.944 1.00 69.19 291 MET A N 1
ATOM 2391 C CA . MET A 1 291 ? -7.181 25.950 -5.160 1.00 69.19 291 MET A CA 1
ATOM 2392 C C . MET A 1 291 ? -5.990 26.899 -5.067 1.00 69.19 291 MET A C 1
ATOM 2394 O O . MET A 1 291 ? -5.798 27.707 -5.970 1.00 69.19 291 MET A O 1
ATOM 2398 N N . ALA A 1 292 ? -5.144 26.769 -4.043 1.00 71.19 292 ALA A N 1
ATOM 2399 C CA . ALA A 1 292 ? -3.929 27.574 -3.935 1.00 71.19 292 ALA A CA 1
ATOM 2400 C C . ALA A 1 292 ? -2.968 27.323 -5.106 1.00 71.19 292 ALA A C 1
ATOM 2402 O O . ALA A 1 292 ? -2.388 28.249 -5.675 1.00 71.19 292 ALA A O 1
ATOM 2403 N N . LEU A 1 293 ? -2.846 26.059 -5.515 1.00 66.81 293 LEU A N 1
ATOM 2404 C CA . LEU A 1 293 ? -2.047 25.673 -6.672 1.00 66.81 293 LEU A CA 1
ATOM 2405 C C . LEU A 1 293 ? -2.666 26.166 -7.989 1.00 66.81 293 LEU A C 1
ATOM 2407 O O . LEU A 1 293 ? -1.937 26.640 -8.857 1.00 66.81 293 LEU A O 1
ATOM 2411 N N . TYR A 1 294 ? -3.994 26.101 -8.137 1.00 70.06 294 TYR A N 1
ATOM 2412 C CA . TYR A 1 294 ? -4.702 26.634 -9.305 1.00 70.06 294 TYR A CA 1
ATOM 2413 C C . TYR A 1 294 ? -4.564 28.154 -9.411 1.00 70.06 294 TYR A C 1
ATOM 2415 O O . TYR A 1 294 ? -4.256 28.651 -10.487 1.00 70.06 294 TYR A O 1
ATOM 2423 N N . ALA A 1 295 ? -4.702 28.888 -8.308 1.00 73.75 295 ALA A N 1
ATOM 2424 C CA . ALA A 1 295 ? -4.508 30.334 -8.291 1.00 73.75 295 ALA A CA 1
ATOM 2425 C C . ALA A 1 295 ? -3.087 30.725 -8.738 1.00 73.75 295 ALA A C 1
ATOM 2427 O O . ALA A 1 295 ? -2.909 31.688 -9.481 1.00 73.75 295 ALA A O 1
ATOM 2428 N N . ARG A 1 296 ? -2.071 29.946 -8.339 1.00 70.12 296 ARG A N 1
ATOM 2429 C CA . ARG A 1 296 ? -0.666 30.219 -8.670 1.00 70.12 296 ARG A CA 1
ATOM 2430 C C . ARG A 1 296 ? -0.287 29.854 -10.109 1.00 70.12 296 ARG A C 1
ATOM 2432 O O . ARG A 1 296 ? 0.385 30.634 -10.778 1.00 70.12 296 ARG A O 1
ATOM 2439 N N . GLU A 1 297 ? -0.669 28.663 -10.571 1.00 68.62 297 GLU A N 1
ATOM 2440 C CA . GLU A 1 297 ? -0.258 28.126 -11.882 1.00 68.62 297 GLU A CA 1
ATOM 2441 C C . GLU A 1 297 ? -1.277 28.417 -12.996 1.00 68.62 297 GLU A C 1
ATOM 2443 O O . GLU A 1 297 ? -0.887 28.621 -14.143 1.00 68.62 297 GLU A O 1
ATOM 2448 N N . GLY A 1 298 ? -2.572 28.519 -12.684 1.00 64.19 298 GLY A N 1
ATOM 2449 C CA . GLY A 1 298 ? -3.607 28.906 -13.652 1.00 64.19 298 GLY A CA 1
ATOM 2450 C C . GLY A 1 298 ? -3.347 30.290 -14.251 1.00 64.19 298 GLY A C 1
ATOM 2451 O O . GLY A 1 298 ? -3.529 30.495 -15.448 1.00 64.19 298 GLY A O 1
ATOM 2452 N N . TYR A 1 299 ? -2.792 31.207 -13.453 1.00 58.94 299 TYR A N 1
ATOM 2453 C CA . TYR A 1 299 ? -2.337 32.511 -13.934 1.00 58.94 299 TYR A CA 1
ATOM 2454 C C . TYR A 1 299 ? -1.185 32.405 -14.952 1.00 58.94 299 TYR A C 1
ATOM 2456 O O . TYR A 1 299 ? -1.149 33.145 -15.935 1.00 58.94 299 TYR A O 1
ATOM 2464 N N . ARG A 1 300 ? -0.253 31.457 -14.765 1.00 61.38 300 ARG A N 1
ATOM 2465 C CA . ARG A 1 300 ? 0.867 31.230 -15.697 1.00 61.38 300 ARG A CA 1
ATOM 2466 C C . ARG A 1 300 ? 0.413 30.609 -17.011 1.00 61.38 300 ARG A C 1
ATOM 2468 O O . ARG A 1 300 ? 0.877 31.047 -18.061 1.00 61.38 300 ARG A O 1
ATOM 2475 N N . LEU A 1 301 ? -0.501 29.641 -16.953 1.00 60.94 301 LEU A N 1
ATOM 2476 C CA . LEU A 1 301 ? -1.070 29.014 -18.148 1.00 60.94 301 LEU A CA 1
ATOM 2477 C C . LEU A 1 301 ? -1.852 30.029 -18.986 1.00 60.94 301 LEU A C 1
ATOM 2479 O O . LEU A 1 301 ? -1.620 30.110 -20.188 1.00 60.94 301 LEU A O 1
ATOM 2483 N N . ASN A 1 302 ? -2.677 30.878 -18.360 1.00 61.25 302 ASN A N 1
ATOM 2484 C CA . ASN A 1 302 ? -3.354 31.960 -19.082 1.00 61.25 302 ASN A CA 1
ATOM 2485 C C . ASN A 1 302 ? -2.357 32.913 -19.748 1.00 61.25 302 ASN A C 1
ATOM 2487 O O . ASN A 1 302 ? -2.545 33.284 -20.900 1.00 61.25 302 ASN A O 1
ATOM 2491 N N . LYS A 1 303 ? -1.260 33.268 -19.073 1.00 60.56 303 LYS A N 1
ATOM 2492 C CA . LYS A 1 303 ? -0.249 34.167 -19.644 1.00 60.56 303 LYS A CA 1
ATOM 2493 C C . LYS A 1 303 ? 0.501 33.544 -20.829 1.00 60.56 303 LYS A C 1
ATOM 2495 O O . LYS A 1 303 ? 0.790 34.241 -21.795 1.00 60.56 303 LYS A O 1
ATOM 2500 N N . GLN A 1 304 ? 0.791 32.241 -20.785 1.00 64.19 304 GLN A N 1
ATOM 2501 C CA . GLN A 1 304 ? 1.402 31.530 -21.914 1.00 64.19 304 GLN A CA 1
ATOM 2502 C C . GLN A 1 304 ? 0.448 31.398 -23.100 1.00 64.19 304 GLN A C 1
ATOM 2504 O O . GLN A 1 304 ? 0.878 31.631 -24.223 1.00 64.19 304 GLN A O 1
ATOM 2509 N N . VAL A 1 305 ? -0.829 31.085 -22.862 1.00 67.62 305 VAL A N 1
ATOM 2510 C CA . VAL A 1 305 ? -1.844 31.020 -23.924 1.00 67.62 305 VAL A CA 1
ATOM 2511 C C . VAL A 1 305 ? -2.039 32.392 -24.566 1.00 67.62 305 VAL A C 1
ATOM 2513 O O . VAL A 1 305 ? -1.980 32.481 -25.785 1.00 67.62 305 VAL A O 1
ATOM 2516 N N . ILE A 1 306 ? -2.159 33.462 -23.767 1.00 67.44 306 ILE A N 1
ATOM 2517 C CA . ILE A 1 306 ? -2.292 34.839 -24.269 1.00 67.44 306 ILE A CA 1
ATOM 2518 C C . ILE A 1 306 ? -1.076 35.233 -25.118 1.00 67.44 306 ILE A C 1
ATOM 2520 O O . ILE A 1 306 ? -1.245 35.756 -26.217 1.00 67.44 306 ILE A O 1
ATOM 2524 N N . ASN A 1 307 ? 0.144 34.934 -24.662 1.00 66.69 307 ASN A N 1
ATOM 2525 C CA . ASN A 1 307 ? 1.361 35.242 -25.416 1.00 66.69 307 ASN A CA 1
ATOM 2526 C C . ASN A 1 307 ? 1.492 34.403 -26.698 1.00 66.69 307 ASN A C 1
ATOM 2528 O O . ASN A 1 307 ? 1.969 34.913 -27.709 1.00 66.69 307 ASN A O 1
ATOM 2532 N N . HIS A 1 308 ? 1.054 33.140 -26.685 1.00 63.22 308 HIS A N 1
ATOM 2533 C CA . HIS A 1 308 ? 1.037 32.322 -27.898 1.00 63.22 308 HIS A CA 1
ATOM 2534 C C . HIS A 1 308 ? -0.005 32.819 -28.902 1.00 63.22 308 HIS A C 1
ATOM 2536 O O . HIS A 1 308 ? 0.310 32.889 -30.085 1.00 63.22 308 HIS A O 1
ATOM 2542 N N . SER A 1 309 ? -1.194 33.224 -28.437 1.00 63.53 309 SER A N 1
ATOM 2543 C CA . SER A 1 309 ? -2.223 33.815 -29.297 1.00 63.53 309 SER A CA 1
ATOM 2544 C C . SER A 1 309 ? -1.814 35.186 -29.838 1.00 63.53 309 SER A C 1
ATOM 2546 O O . SER A 1 309 ? -2.034 35.464 -31.009 1.00 63.53 309 SER A O 1
ATOM 2548 N N . ALA A 1 310 ? -1.162 36.029 -29.032 1.00 59.09 310 ALA A N 1
ATOM 2549 C CA . ALA A 1 310 ? -0.690 37.339 -29.474 1.00 59.09 310 ALA A CA 1
ATOM 2550 C C . ALA A 1 310 ? 0.386 37.215 -30.564 1.00 59.09 310 ALA A C 1
ATOM 2552 O O . ALA A 1 310 ? 0.349 37.946 -31.546 1.00 59.09 310 ALA A O 1
ATOM 2553 N N . ASN A 1 311 ? 1.291 36.239 -30.446 1.00 55.28 311 ASN A N 1
ATOM 2554 C CA . ASN A 1 311 ? 2.319 36.000 -31.459 1.00 55.28 311 ASN A CA 1
ATOM 2555 C C . ASN A 1 311 ? 1.775 35.340 -32.738 1.00 55.28 311 ASN A C 1
ATOM 2557 O O . ASN A 1 311 ? 2.367 35.522 -33.794 1.00 55.28 311 ASN A O 1
ATOM 2561 N N . SER A 1 312 ? 0.654 34.612 -32.678 1.00 55.00 312 SER A N 1
ATOM 2562 C CA . SER A 1 312 ? -0.000 34.057 -33.874 1.00 55.00 312 SER A CA 1
ATOM 2563 C C . SER A 1 312 ? -0.879 35.057 -34.637 1.00 55.00 312 SER A C 1
ATOM 2565 O O . SER A 1 312 ? -1.363 34.715 -35.705 1.00 55.00 312 SER A O 1
ATOM 2567 N N . PHE A 1 313 ? -1.108 36.263 -34.102 1.00 52.00 313 PHE A N 1
ATOM 2568 C CA . PHE A 1 313 ? -1.829 37.349 -34.791 1.00 52.00 313 PHE A CA 1
ATOM 2569 C C . PHE A 1 313 ? -0.894 38.385 -35.444 1.00 52.00 313 PHE A C 1
ATOM 2571 O O . PHE A 1 313 ? -1.371 39.302 -36.105 1.00 52.00 313 PHE A O 1
ATOM 2578 N N . VAL A 1 314 ? 0.423 38.261 -35.246 1.00 51.94 314 VAL A N 1
ATOM 2579 C CA . VAL A 1 314 ? 1.452 39.180 -35.781 1.00 51.94 314 VAL A CA 1
ATOM 2580 C C . VAL A 1 314 ? 2.278 38.519 -36.905 1.00 51.94 314 VAL A C 1
ATOM 2582 O O . VAL A 1 314 ? 3.235 39.105 -37.401 1.00 51.94 314 VAL A O 1
ATOM 2585 N N . ALA A 1 315 ? 1.895 37.316 -37.337 1.00 42.25 315 ALA A N 1
ATOM 2586 C CA . ALA A 1 315 ? 2.452 36.607 -38.490 1.00 42.25 315 ALA A CA 1
ATOM 2587 C C . ALA A 1 315 ? 1.360 36.406 -39.544 1.00 42.25 315 ALA A C 1
ATOM 2589 O O . ALA A 1 315 ? 1.692 36.505 -40.744 1.00 42.25 315 ALA A O 1
#

Foldseek 3Di:
DPPPPPLLDLDALVVVLVLLLVLLVVCLVDVLSVVLSVLSVVLSVVSNVVVDPPVRSVVNHVVNVVVLCVDPVSVVVVVVSVVSNVVSVVSSCVQQVVCCVQVVGSDHDPVVPDPVVVQCVDPVSVVQVVLLVVVVVCVVVVHDQPDDPVRLVVVLVVQLVQQQQQDDPPDGDDADPVLVVLLVVLVVVLVVQLVQLPVVDDDDSVLVSLVCSLVVQVVVLSVVQVVSCVNRSDSPPSHNVSNVVNVVSVVVSSVNSNVSSCVVDDPVVNVVSVVSVVSNVCSCCCRRDPVNVCVVCVVVVVVVVVVVVVVVVVD